Protein AF-A0A9D7U068-F1 (afdb_monomer_lite)

pLDDT: mean 74.63, std 20.58, range [26.38, 96.06]

Structure (mmCIF, N/CA/C/O backbone):
data_AF-A0A9D7U068-F1
#
_entry.id   AF-A0A9D7U068-F1
#
loop_
_atom_site.group_PDB
_atom_site.id
_atom_site.type_symbol
_atom_site.label_atom_id
_atom_site.label_alt_id
_atom_site.label_comp_id
_atom_site.label_asym_id
_atom_site.label_entity_id
_atom_site.label_seq_id
_atom_site.pdbx_PDB_ins_code
_atom_site.Cartn_x
_atom_site.Cartn_y
_atom_site.Cartn_z
_atom_site.occupancy
_atom_site.B_iso_or_equiv
_atom_site.auth_seq_id
_atom_site.auth_comp_id
_atom_site.auth_asym_id
_atom_site.auth_atom_id
_atom_site.pdbx_PDB_model_num
ATOM 1 N N . MET A 1 1 ? 16.254 -12.469 -1.174 1.00 79.75 1 MET A N 1
ATOM 2 C CA . MET A 1 1 ? 15.452 -11.335 -1.699 1.00 79.75 1 MET A CA 1
ATOM 3 C C . MET A 1 1 ? 15.086 -10.229 -0.688 1.00 79.75 1 MET A C 1
ATOM 5 O O . MET A 1 1 ? 14.850 -9.119 -1.135 1.00 79.75 1 MET A O 1
ATOM 9 N N . ALA A 1 2 ? 15.065 -10.448 0.639 1.00 75.50 2 ALA A N 1
ATOM 10 C CA . ALA A 1 2 ? 14.569 -9.455 1.622 1.00 75.50 2 ALA A CA 1
ATOM 11 C C . ALA A 1 2 ? 15.425 -8.176 1.824 1.00 75.50 2 ALA A C 1
ATOM 13 O O . ALA A 1 2 ? 14.999 -7.249 2.505 1.00 75.50 2 ALA A O 1
ATOM 14 N N . CYS A 1 3 ? 16.636 -8.114 1.261 1.00 79.69 3 CYS A N 1
ATOM 15 C CA . CYS A 1 3 ? 17.513 -6.944 1.338 1.00 79.69 3 CYS A CA 1
ATOM 16 C C . CYS A 1 3 ? 17.598 -6.283 -0.048 1.00 79.69 3 CYS A C 1
ATOM 18 O O . CYS A 1 3 ? 18.098 -6.941 -0.965 1.00 79.69 3 CYS A O 1
ATOM 20 N N . PRO A 1 4 ? 17.170 -5.016 -0.232 1.00 81.88 4 PRO A N 1
ATOM 21 C CA . PRO A 1 4 ? 17.099 -4.389 -1.554 1.00 81.88 4 PRO A CA 1
ATOM 22 C C . PRO A 1 4 ? 18.432 -4.407 -2.306 1.00 81.88 4 PRO A C 1
ATOM 24 O O . PRO A 1 4 ? 18.462 -4.756 -3.482 1.00 81.88 4 PRO A O 1
ATOM 27 N N . SER A 1 5 ? 19.541 -4.121 -1.615 1.00 85.56 5 SER A N 1
ATOM 28 C CA . SER A 1 5 ? 20.878 -4.009 -2.218 1.00 85.56 5 SER A CA 1
ATOM 29 C C . SER A 1 5 ? 21.452 -5.324 -2.747 1.00 85.56 5 SER A C 1
ATOM 31 O O . SER A 1 5 ? 22.374 -5.287 -3.553 1.00 85.56 5 SER A O 1
ATOM 33 N N . LYS A 1 6 ? 20.911 -6.468 -2.315 1.00 89.31 6 LYS A N 1
ATOM 34 C CA . LYS A 1 6 ? 21.326 -7.812 -2.756 1.00 89.31 6 LYS A CA 1
ATOM 35 C C . LYS A 1 6 ? 20.194 -8.606 -3.397 1.00 89.31 6 LYS A C 1
ATOM 37 O O . LYS A 1 6 ? 20.366 -9.764 -3.753 1.00 89.31 6 LYS A O 1
ATOM 42 N N . SER A 1 7 ? 19.006 -8.015 -3.492 1.00 90.00 7 SER A N 1
ATOM 43 C CA . SER A 1 7 ? 17.794 -8.719 -3.912 1.00 90.00 7 SER A CA 1
ATOM 44 C C . SER A 1 7 ? 17.948 -9.323 -5.308 1.00 90.00 7 SER A C 1
ATOM 46 O O . SER A 1 7 ? 17.618 -10.491 -5.482 1.00 90.00 7 SER A O 1
ATOM 48 N N . ALA A 1 8 ? 18.552 -8.575 -6.233 1.00 92.88 8 ALA A N 1
ATOM 49 C CA . ALA A 1 8 ? 18.782 -8.973 -7.619 1.00 92.88 8 ALA A CA 1
ATOM 50 C C . ALA A 1 8 ? 19.878 -10.038 -7.830 1.00 92.88 8 ALA A C 1
ATOM 52 O O . ALA A 1 8 ? 20.018 -10.529 -8.948 1.00 92.88 8 ALA A O 1
ATOM 53 N N . GLU A 1 9 ? 20.648 -10.404 -6.795 1.00 94.88 9 GLU A N 1
ATOM 54 C CA . GLU A 1 9 ? 21.618 -11.514 -6.869 1.00 94.88 9 GLU A CA 1
ATOM 55 C C . GLU A 1 9 ? 20.916 -12.885 -6.919 1.00 94.88 9 GLU A C 1
ATOM 57 O O . GLU A 1 9 ? 21.498 -13.868 -7.373 1.00 94.88 9 GLU A O 1
ATOM 62 N N . ASP A 1 10 ? 19.659 -12.953 -6.473 1.00 95.94 10 ASP A N 1
ATOM 63 C CA . ASP A 1 10 ? 18.808 -14.139 -6.551 1.00 95.94 10 ASP A CA 1
ATOM 64 C C . ASP A 1 10 ? 17.969 -14.092 -7.843 1.00 95.94 10 ASP A C 1
ATOM 66 O O . ASP A 1 10 ? 17.162 -13.172 -7.992 1.00 95.94 10 ASP A O 1
ATOM 70 N N . PRO A 1 11 ? 18.086 -15.057 -8.779 1.00 94.94 11 PRO A N 1
ATOM 71 C CA . PRO A 1 11 ? 17.315 -15.052 -10.024 1.00 94.94 11 PRO A CA 1
ATOM 72 C C . PRO A 1 11 ? 15.792 -14.988 -9.834 1.00 94.94 11 PRO A C 1
ATOM 74 O O . PRO A 1 11 ? 15.094 -14.462 -10.705 1.00 94.94 11 PRO A O 1
ATOM 77 N N . LEU A 1 12 ? 15.266 -15.467 -8.697 1.00 95.31 12 LEU A N 1
ATOM 78 C CA . LEU A 1 12 ? 13.838 -15.363 -8.377 1.00 95.31 12 LEU A CA 1
ATOM 79 C C . LEU A 1 12 ? 13.358 -13.912 -8.283 1.00 95.31 12 LEU A C 1
ATOM 81 O O . LEU A 1 12 ? 12.175 -13.658 -8.503 1.00 95.31 12 LEU A O 1
ATOM 85 N N . PHE A 1 13 ? 14.257 -12.960 -8.025 1.00 94.56 13 PHE A N 1
ATOM 86 C CA . PHE A 1 13 ? 13.958 -11.531 -8.033 1.00 94.56 13 PHE A CA 1
ATOM 87 C C . PHE A 1 13 ? 13.310 -11.091 -9.345 1.00 94.56 13 PHE A C 1
ATOM 89 O O . PHE A 1 13 ? 12.285 -10.411 -9.334 1.00 94.56 13 PHE A O 1
ATOM 96 N N . TRP A 1 14 ? 13.866 -11.514 -10.480 1.00 92.62 14 TRP A N 1
ATOM 97 C CA . TRP A 1 14 ? 13.379 -11.096 -11.793 1.00 92.62 14 TRP A CA 1
ATOM 98 C C . TRP A 1 14 ? 12.004 -11.686 -12.100 1.00 92.62 14 TRP A C 1
ATOM 100 O O . TRP A 1 14 ? 11.141 -10.986 -12.620 1.00 92.62 14 TRP A O 1
ATOM 110 N N . ILE A 1 15 ? 11.761 -12.938 -11.704 1.00 94.19 15 ILE A N 1
ATOM 111 C CA . ILE A 1 15 ? 10.454 -13.590 -11.872 1.00 94.19 15 ILE A CA 1
ATOM 112 C C . ILE A 1 15 ? 9.405 -12.979 -10.933 1.00 94.19 15 ILE A C 1
ATOM 114 O O . ILE A 1 15 ? 8.265 -12.752 -11.335 1.00 94.19 15 ILE A O 1
ATOM 118 N N . HIS A 1 16 ? 9.791 -12.643 -9.700 1.00 93.69 16 HIS A N 1
ATOM 119 C CA . HIS A 1 16 ? 8.942 -11.893 -8.779 1.00 93.69 16 HIS A CA 1
ATOM 120 C C . HIS A 1 16 ? 8.539 -10.538 -9.377 1.00 93.69 16 HIS A C 1
ATOM 122 O O . HIS A 1 16 ? 7.349 -10.230 -9.448 1.00 93.69 16 HIS A O 1
ATOM 128 N N . HIS A 1 17 ? 9.508 -9.761 -9.871 1.00 92.56 17 HIS A N 1
ATOM 129 C CA . HIS A 1 17 ? 9.253 -8.454 -10.473 1.00 92.56 17 HIS A CA 1
ATOM 130 C C . HIS A 1 17 ? 8.475 -8.530 -11.790 1.00 92.56 17 HIS A C 1
ATOM 132 O O . HIS A 1 17 ? 7.668 -7.641 -12.042 1.00 92.56 17 HIS A O 1
ATOM 138 N N . ALA A 1 18 ? 8.619 -9.601 -12.575 1.00 90.25 18 ALA A N 1
ATOM 139 C CA . ALA A 1 18 ? 7.753 -9.843 -13.726 1.00 90.25 18 ALA A CA 1
ATOM 140 C C . ALA A 1 18 ? 6.282 -9.992 -13.301 1.00 90.25 18 ALA A C 1
ATOM 142 O O . ALA A 1 18 ? 5.390 -9.456 -13.947 1.00 90.25 18 ALA A O 1
ATOM 143 N N . ASN A 1 19 ? 5.994 -10.655 -12.177 1.00 92.44 19 ASN A N 1
ATOM 144 C CA . ASN A 1 19 ? 4.617 -10.704 -11.686 1.00 92.44 19 ASN A CA 1
ATOM 145 C C . ASN A 1 19 ? 4.129 -9.342 -11.152 1.00 92.44 19 ASN A C 1
ATOM 147 O O . ASN A 1 19 ? 2.945 -9.041 -11.270 1.00 92.44 19 ASN A O 1
ATOM 151 N N . ILE A 1 20 ? 5.006 -8.503 -10.590 1.00 92.00 20 ILE A N 1
ATOM 152 C CA . ILE A 1 20 ? 4.646 -7.128 -10.194 1.00 92.00 20 ILE A CA 1
ATOM 153 C C . ILE A 1 20 ? 4.311 -6.268 -11.421 1.00 92.00 20 ILE A C 1
ATOM 155 O O . ILE A 1 20 ? 3.305 -5.561 -11.404 1.00 92.00 20 ILE A O 1
ATOM 159 N N . ASP A 1 21 ? 5.096 -6.374 -12.492 1.00 88.44 21 ASP A N 1
ATOM 160 C CA . ASP A 1 21 ? 4.823 -5.712 -13.773 1.00 88.44 21 ASP A CA 1
ATOM 161 C C . ASP A 1 21 ? 3.468 -6.157 -14.356 1.00 88.44 21 ASP A C 1
ATOM 163 O O . ASP A 1 21 ? 2.591 -5.339 -14.633 1.00 88.44 21 ASP A O 1
ATOM 167 N N . ARG A 1 22 ? 3.205 -7.469 -14.358 1.00 88.25 22 ARG A N 1
ATOM 168 C CA . ARG A 1 22 ? 1.901 -8.041 -14.724 1.00 88.25 22 ARG A CA 1
ATOM 169 C C . ARG A 1 22 ? 0.730 -7.471 -13.912 1.00 88.25 22 ARG A C 1
ATOM 171 O O . ARG A 1 22 ? -0.363 -7.271 -14.452 1.00 88.25 22 ARG A O 1
ATOM 178 N N . LEU A 1 23 ? 0.916 -7.233 -12.610 1.00 91.00 23 LEU A N 1
ATOM 179 C CA . LEU A 1 23 ? -0.127 -6.664 -11.750 1.00 91.00 23 LEU A CA 1
ATOM 180 C C . LEU A 1 23 ? -0.459 -5.209 -12.111 1.00 91.00 23 LEU A C 1
ATOM 182 O O . LEU A 1 23 ? -1.619 -4.826 -11.960 1.00 91.00 23 LEU A O 1
ATOM 186 N N . TRP A 1 24 ? 0.493 -4.426 -12.635 1.00 88.12 24 TRP A N 1
ATOM 187 C CA . TRP A 1 24 ? 0.204 -3.091 -13.177 1.00 88.12 24 TRP A CA 1
ATOM 188 C C . TRP A 1 24 ? -0.789 -3.201 -14.339 1.00 88.12 24 TRP A C 1
ATOM 190 O O . TRP A 1 24 ? -1.852 -2.577 -14.293 1.00 88.12 24 TRP A O 1
ATOM 200 N N . GLN A 1 25 ? -0.529 -4.068 -15.322 1.00 85.06 25 GLN A N 1
ATOM 201 C CA . GLN A 1 25 ? -1.449 -4.231 -16.451 1.00 85.06 25 GLN A CA 1
ATOM 202 C C . GLN A 1 25 ? -2.830 -4.741 -16.008 1.00 85.06 25 GLN A C 1
ATOM 204 O O . GLN A 1 25 ? -3.856 -4.232 -16.464 1.00 85.06 25 GLN A O 1
ATOM 209 N N . LYS A 1 26 ? -2.893 -5.694 -15.066 1.00 87.88 26 LYS A N 1
ATOM 210 C CA . LYS A 1 26 ? -4.180 -6.127 -14.493 1.00 87.88 26 LYS A CA 1
ATOM 211 C C . LYS A 1 26 ? -4.924 -4.979 -13.813 1.00 87.88 26 LYS A C 1
ATOM 213 O O . LYS A 1 26 ? -6.129 -4.850 -14.009 1.00 87.88 26 LYS A O 1
ATOM 218 N N . TRP A 1 27 ? -4.221 -4.143 -13.051 1.00 88.06 27 TRP A N 1
ATOM 219 C CA . TRP A 1 27 ? -4.803 -2.973 -12.397 1.00 88.06 27 TRP A CA 1
ATOM 220 C C . TRP A 1 27 ? -5.377 -1.977 -13.415 1.00 88.06 27 TRP A C 1
ATOM 222 O O . TRP A 1 27 ? -6.495 -1.505 -13.221 1.00 88.06 27 TRP A O 1
ATOM 232 N N . LEU A 1 28 ? -4.690 -1.720 -14.534 1.00 85.25 28 LEU A N 1
ATOM 233 C CA . LEU A 1 28 ? -5.220 -0.886 -15.622 1.00 85.25 28 LEU A CA 1
ATOM 234 C C . LEU A 1 28 ? -6.493 -1.485 -16.235 1.00 85.25 28 LEU A C 1
ATOM 236 O O . LEU A 1 28 ? -7.492 -0.784 -16.410 1.00 85.25 28 LEU A O 1
ATOM 240 N N . ASN A 1 29 ? -6.489 -2.793 -16.502 1.00 84.88 29 ASN A N 1
ATOM 241 C CA . ASN A 1 29 ? -7.614 -3.498 -17.120 1.00 84.88 29 ASN A CA 1
ATOM 242 C C . ASN A 1 29 ? -8.894 -3.488 -16.263 1.00 84.88 29 ASN A C 1
ATOM 244 O O . ASN A 1 29 ? -9.986 -3.665 -16.798 1.00 84.88 29 ASN A O 1
ATOM 248 N N . MET A 1 30 ? -8.789 -3.254 -14.949 1.00 84.19 30 MET A N 1
ATOM 249 C CA . MET A 1 30 ? -9.955 -3.104 -14.070 1.00 84.19 30 MET A CA 1
ATOM 250 C C . MET A 1 30 ? -10.725 -1.791 -14.298 1.00 84.19 30 MET A C 1
ATOM 252 O O . MET A 1 30 ? -11.852 -1.663 -13.826 1.00 84.19 30 MET A O 1
ATOM 256 N N . GLY A 1 31 ? -10.151 -0.801 -14.992 1.00 81.88 31 GLY A N 1
ATOM 257 C CA . GLY A 1 31 ? -10.825 0.464 -15.289 1.00 81.88 31 GLY A CA 1
ATOM 258 C C . GLY A 1 31 ? -11.150 1.294 -14.039 1.00 81.88 31 GLY A C 1
ATOM 259 O O . GLY A 1 31 ? -10.340 1.399 -13.122 1.00 81.88 31 GLY A O 1
ATOM 260 N N . GLU A 1 32 ? -12.330 1.923 -14.003 1.00 78.12 32 GLU A N 1
ATOM 261 C CA . GLU A 1 32 ? -12.829 2.748 -12.876 1.00 78.12 32 GLU A CA 1
ATOM 262 C C . GLU A 1 32 ? -11.919 3.932 -12.490 1.00 78.12 32 GLU A C 1
ATOM 264 O O . GLU A 1 32 ? -11.815 4.320 -11.328 1.00 78.12 32 GLU A O 1
ATOM 269 N N . GLY A 1 33 ? -11.254 4.531 -13.480 1.00 76.75 33 GLY A N 1
ATOM 270 C CA . GLY A 1 33 ? -10.345 5.660 -13.266 1.00 76.75 33 GLY A CA 1
ATOM 271 C C . GLY A 1 33 ? -8.901 5.264 -12.950 1.00 76.75 33 GLY A C 1
ATOM 272 O O . GLY A 1 33 ? -8.076 6.153 -12.760 1.00 76.75 33 GLY A O 1
ATOM 273 N N . ARG A 1 34 ? -8.578 3.964 -12.941 1.00 81.12 34 ARG A N 1
ATOM 274 C CA . ARG A 1 34 ? -7.195 3.467 -12.956 1.00 81.12 34 ARG A CA 1
ATOM 275 C C . ARG A 1 34 ? -6.581 3.759 -14.322 1.00 81.12 34 ARG A C 1
ATOM 277 O O . ARG A 1 34 ? -7.137 3.370 -15.347 1.00 81.12 34 ARG A O 1
ATOM 284 N N . ALA A 1 35 ? -5.480 4.496 -14.331 1.00 85.44 35 ALA A N 1
ATOM 285 C CA . ALA A 1 35 ? -4.816 4.951 -15.542 1.00 85.44 35 ALA A CA 1
ATOM 286 C C . ALA A 1 35 ? -3.327 5.167 -15.277 1.00 85.44 35 ALA A C 1
ATOM 288 O O . ALA A 1 35 ? -2.918 5.391 -14.134 1.00 85.44 35 ALA A O 1
ATOM 289 N N . ASP A 1 36 ? -2.536 5.138 -16.345 1.00 86.06 36 ASP A N 1
ATOM 290 C CA . ASP A 1 36 ? -1.126 5.493 -16.266 1.00 86.06 36 ASP A CA 1
ATOM 291 C C . ASP A 1 36 ? -0.927 6.948 -15.819 1.00 86.06 36 ASP A C 1
ATOM 293 O O . ASP A 1 36 ? -1.784 7.802 -16.084 1.00 86.06 36 ASP A O 1
ATOM 297 N N . PRO A 1 37 ? 0.221 7.261 -15.190 1.00 85.50 37 PRO A N 1
ATOM 298 C CA . PRO A 1 37 ? 0.567 8.630 -14.834 1.00 85.50 37 PRO A CA 1
ATOM 299 C C . PRO A 1 37 ? 0.530 9.546 -16.058 1.00 85.50 37 PRO A C 1
ATOM 301 O 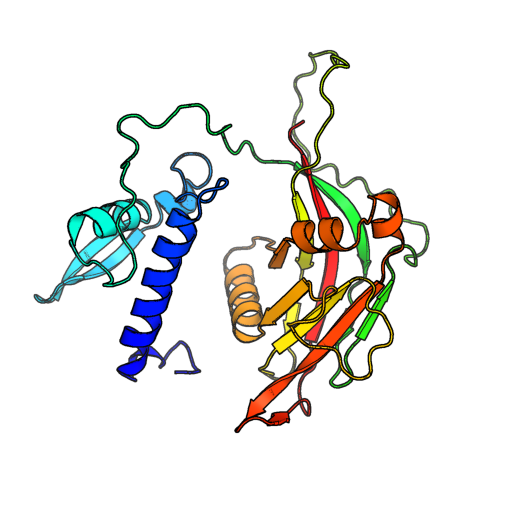O . PRO A 1 37 ? 1.078 9.206 -17.107 1.00 85.50 37 PRO A O 1
ATOM 304 N N . ASP A 1 38 ? -0.062 10.733 -15.931 1.00 83.31 38 ASP A N 1
ATOM 305 C CA . ASP A 1 38 ? -0.179 11.666 -17.050 1.00 83.31 38 ASP A CA 1
ATOM 306 C C . ASP A 1 38 ? 0.908 12.752 -17.035 1.00 83.31 38 ASP A C 1
ATOM 308 O O . ASP A 1 38 ? 1.501 13.096 -16.009 1.00 83.31 38 ASP A O 1
ATOM 312 N N . SER A 1 39 ? 1.186 13.320 -18.209 1.00 81.00 39 SER A N 1
ATOM 313 C CA . SER A 1 39 ? 2.272 14.289 -18.381 1.00 81.00 39 SER A CA 1
ATOM 314 C C . SER A 1 39 ? 2.073 15.610 -17.632 1.00 81.00 39 SER A C 1
ATOM 316 O O . SER A 1 39 ? 3.042 16.349 -17.467 1.00 81.00 39 SER A O 1
ATOM 318 N N . ILE A 1 40 ? 0.836 15.946 -17.256 1.00 78.50 40 ILE A N 1
ATOM 319 C CA . ILE A 1 40 ? 0.473 17.210 -16.610 1.00 78.50 40 ILE A CA 1
ATOM 320 C C . ILE A 1 40 ? 0.481 17.021 -15.093 1.00 78.50 40 ILE A C 1
ATOM 322 O O . ILE A 1 40 ? 1.246 17.696 -14.407 1.00 78.50 40 ILE A O 1
ATOM 326 N N . ALA A 1 41 ? -0.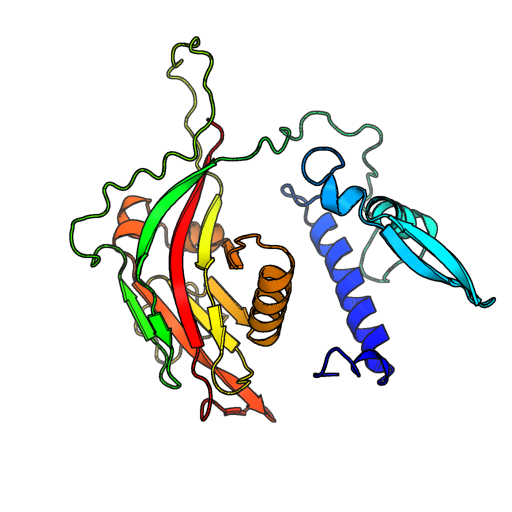321 16.094 -14.568 1.00 74.56 41 ALA A N 1
ATOM 327 C CA . ALA A 1 41 ? -0.430 15.873 -13.128 1.00 74.56 41 ALA A CA 1
ATOM 328 C C . ALA A 1 41 ? 0.820 15.195 -12.546 1.00 74.56 41 ALA A C 1
ATOM 330 O O . ALA A 1 41 ? 1.172 15.435 -11.392 1.00 74.56 41 ALA A O 1
ATOM 331 N N . ASN A 1 42 ? 1.534 14.388 -13.341 1.00 81.38 42 ASN A N 1
ATOM 332 C CA . ASN A 1 42 ? 2.700 13.622 -12.896 1.00 81.38 42 ASN A CA 1
ATOM 333 C C . ASN A 1 42 ? 3.978 14.011 -13.653 1.00 81.38 42 ASN A C 1
ATOM 335 O O . ASN A 1 42 ? 4.819 13.164 -13.958 1.00 81.38 42 ASN A O 1
ATOM 339 N N . ALA A 1 43 ? 4.162 15.307 -13.928 1.00 83.38 43 ALA A N 1
ATOM 340 C CA . ALA A 1 43 ? 5.287 15.822 -14.711 1.00 83.38 43 ALA A CA 1
ATOM 341 C C . ALA A 1 43 ? 6.671 15.388 -14.185 1.00 83.38 43 ALA A C 1
ATOM 343 O O . ALA A 1 43 ? 7.569 15.120 -14.987 1.00 83.38 43 ALA A O 1
ATOM 344 N N . PHE A 1 44 ? 6.853 15.289 -12.861 1.00 84.69 44 PHE A N 1
ATOM 345 C CA . PHE A 1 44 ? 8.101 14.795 -12.268 1.00 84.69 44 PHE A CA 1
ATOM 346 C C . PHE A 1 44 ? 8.366 13.334 -12.646 1.00 84.69 44 PHE A C 1
ATOM 348 O O . PHE A 1 44 ? 9.415 13.029 -13.211 1.00 84.69 44 PHE A O 1
ATOM 355 N N . TRP A 1 45 ? 7.395 12.448 -12.40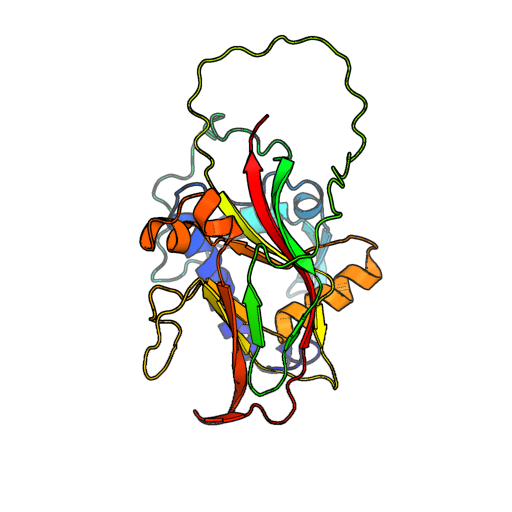4 1.00 86.94 45 TRP A N 1
ATOM 356 C CA . TRP A 1 45 ? 7.482 11.031 -12.766 1.00 86.94 45 TRP A CA 1
ATOM 357 C C . TRP A 1 45 ? 7.708 10.860 -14.275 1.00 86.94 45 TRP A C 1
ATOM 359 O O . TRP A 1 45 ? 8.621 10.157 -14.702 1.00 86.94 45 TRP A O 1
ATOM 369 N N . TRP A 1 46 ? 6.947 11.601 -15.084 1.00 89.50 46 TRP A N 1
ATOM 370 C CA . TRP A 1 46 ? 6.975 11.534 -16.546 1.00 89.50 46 TRP A CA 1
ATOM 371 C C . TRP A 1 46 ? 8.351 11.862 -17.135 1.00 89.50 46 TRP A C 1
ATOM 373 O O . TRP A 1 46 ? 8.776 11.261 -18.126 1.00 89.50 46 TRP A O 1
ATOM 383 N N . ASN A 1 47 ? 9.049 12.827 -16.530 1.00 88.75 47 ASN A N 1
ATOM 384 C CA . ASN A 1 47 ? 10.327 13.337 -17.020 1.00 88.75 47 ASN A CA 1
ATOM 385 C C . ASN A 1 47 ? 11.547 12.785 -16.277 1.00 88.75 47 ASN A C 1
ATOM 387 O O . ASN A 1 47 ? 12.669 13.045 -16.722 1.00 88.75 47 ASN A O 1
ATOM 391 N N . LYS A 1 48 ? 11.352 12.025 -15.192 1.00 90.94 48 LYS A N 1
ATOM 392 C CA . LYS A 1 48 ? 12.438 11.380 -14.452 1.00 90.94 48 LYS A CA 1
ATOM 393 C C . LYS A 1 48 ? 13.227 10.473 -15.387 1.00 90.94 48 LYS A C 1
ATOM 395 O O . LYS A 1 48 ? 12.636 9.669 -16.100 1.00 90.94 48 LYS A O 1
ATOM 400 N N . THR A 1 49 ? 14.548 10.625 -15.387 1.00 92.81 49 THR A N 1
ATOM 401 C CA . THR A 1 49 ? 15.464 9.850 -16.226 1.00 92.81 49 THR A CA 1
ATOM 402 C C . THR A 1 49 ? 16.068 8.675 -15.465 1.00 92.81 49 THR A C 1
ATOM 404 O O . THR A 1 49 ? 16.432 8.789 -14.294 1.00 92.81 49 THR A O 1
ATOM 407 N N . PHE A 1 50 ? 16.228 7.563 -16.175 1.00 91.94 50 PHE A N 1
ATOM 408 C CA . PHE A 1 50 ? 16.832 6.321 -15.715 1.00 91.94 50 PHE A CA 1
ATOM 409 C C . PHE A 1 50 ? 17.897 5.885 -16.723 1.00 91.94 50 PHE A C 1
ATOM 411 O O . PHE A 1 50 ? 17.723 6.057 -17.931 1.00 91.94 50 PHE A O 1
ATOM 418 N N . LYS A 1 51 ? 19.014 5.349 -16.230 1.00 94.56 51 LYS A N 1
ATOM 419 C CA . LYS A 1 51 ? 20.113 4.839 -17.057 1.00 94.56 51 LYS A CA 1
ATOM 420 C C . LYS A 1 51 ? 20.118 3.319 -16.983 1.00 94.56 51 LYS A C 1
ATOM 422 O O . LYS A 1 51 ? 20.143 2.773 -15.886 1.00 94.56 51 LYS A O 1
ATOM 427 N N . PHE A 1 52 ? 20.139 2.672 -18.137 1.00 91.62 52 PHE A N 1
ATOM 428 C CA . PHE A 1 52 ? 20.239 1.225 -18.283 1.00 91.62 52 PHE A CA 1
ATOM 429 C C . PHE A 1 52 ? 21.381 0.882 -19.231 1.00 91.62 52 PHE A C 1
ATOM 431 O O . PHE A 1 52 ? 21.807 1.726 -20.015 1.00 91.62 52 PHE A O 1
ATOM 438 N N . TYR A 1 53 ? 21.859 -0.353 -19.166 1.00 93.56 53 TYR A N 1
ATOM 439 C CA . TYR A 1 53 ? 22.807 -0.902 -20.127 1.00 93.56 53 TYR A CA 1
ATOM 440 C C . TYR A 1 53 ? 22.064 -1.912 -20.996 1.00 93.56 53 TYR A C 1
ATOM 442 O O . TYR A 1 53 ? 21.320 -2.737 -20.467 1.00 93.56 53 TYR A O 1
ATOM 450 N N . ASP A 1 54 ? 22.223 -1.825 -22.315 1.00 88.50 54 ASP A N 1
ATOM 451 C CA . ASP A 1 54 ? 21.738 -2.876 -23.212 1.00 88.50 54 ASP A CA 1
ATOM 452 C C . ASP A 1 54 ? 22.668 -4.104 -23.195 1.00 88.50 54 ASP A C 1
ATOM 454 O O . ASP A 1 54 ? 23.705 -4.115 -22.526 1.00 88.50 54 ASP A O 1
ATOM 458 N N . SER A 1 55 ? 22.309 -5.154 -23.941 1.00 90.19 55 SER A N 1
ATOM 459 C CA . SER A 1 55 ? 23.094 -6.395 -24.030 1.00 90.19 55 SER A CA 1
ATOM 460 C C . SER A 1 55 ? 24.511 -6.198 -24.583 1.00 90.19 55 SER A C 1
ATOM 462 O O . SER A 1 55 ? 25.358 -7.067 -24.402 1.00 90.19 55 SER A O 1
ATOM 464 N N . SER A 1 56 ? 24.773 -5.072 -25.252 1.00 95.19 56 SER A N 1
ATOM 465 C CA . SER A 1 56 ? 26.086 -4.701 -25.785 1.00 95.19 56 SER A CA 1
ATOM 466 C C . SER A 1 56 ? 26.886 -3.824 -24.813 1.00 95.19 56 SER A C 1
ATOM 468 O O . SER A 1 56 ? 27.987 -3.389 -25.146 1.00 95.19 56 SER A O 1
ATOM 470 N N . GLY A 1 57 ? 26.346 -3.532 -23.625 1.00 94.06 57 GLY A N 1
ATOM 471 C CA . GLY A 1 57 ? 26.972 -2.665 -22.628 1.00 94.06 57 GLY A CA 1
ATOM 472 C C . GLY A 1 57 ? 26.867 -1.171 -22.950 1.00 94.06 57 GLY A C 1
ATOM 473 O O . GLY A 1 57 ? 27.563 -0.363 -22.333 1.00 94.06 57 GLY A O 1
ATOM 474 N N . ILE A 1 58 ? 26.010 -0.772 -23.895 1.00 95.75 58 ILE A N 1
ATOM 475 C CA . ILE A 1 58 ? 25.807 0.638 -24.239 1.00 95.75 58 ILE A CA 1
ATOM 476 C C . ILE A 1 58 ? 24.756 1.237 -23.307 1.00 95.75 58 ILE A C 1
ATOM 478 O O . ILE A 1 58 ? 23.679 0.676 -23.098 1.00 95.75 58 ILE A O 1
ATOM 482 N N . VAL A 1 59 ? 25.051 2.425 -22.774 1.00 96.06 59 VAL A N 1
ATOM 483 C CA . VAL A 1 59 ? 24.111 3.155 -21.921 1.00 96.06 59 VAL A CA 1
ATOM 484 C C . VAL A 1 59 ? 22.917 3.643 -22.742 1.00 96.06 59 VAL A C 1
ATOM 486 O O . VAL A 1 59 ? 23.065 4.392 -23.711 1.00 96.06 59 VAL A O 1
ATOM 489 N N . LYS A 1 60 ? 21.717 3.280 -22.300 1.00 92.25 60 LYS A N 1
ATOM 490 C CA . LYS A 1 60 ? 20.434 3.808 -22.761 1.00 92.25 60 LYS A CA 1
ATOM 491 C C . LYS A 1 60 ? 19.808 4.652 -21.660 1.00 92.25 60 LYS A C 1
ATOM 493 O O . LYS A 1 60 ? 19.815 4.278 -20.488 1.00 92.25 60 LYS A O 1
ATOM 498 N N . ILE A 1 61 ? 19.276 5.808 -22.041 1.00 92.94 61 ILE A N 1
ATOM 499 C CA . ILE A 1 61 ? 18.561 6.700 -21.129 1.00 92.94 61 ILE A CA 1
ATOM 500 C C . ILE A 1 61 ? 17.078 6.598 -21.449 1.00 92.94 61 ILE A C 1
ATOM 502 O O . ILE A 1 61 ? 16.671 6.893 -22.569 1.00 92.94 61 ILE A O 1
ATOM 506 N N . PHE A 1 62 ? 16.292 6.235 -20.445 1.00 90.38 62 PHE A N 1
ATOM 507 C CA . PHE A 1 62 ? 14.838 6.174 -20.517 1.00 90.38 62 PHE A CA 1
ATOM 508 C C . PHE A 1 62 ? 14.222 7.199 -19.575 1.00 90.38 62 PHE A C 1
ATOM 510 O O . PHE A 1 62 ? 14.829 7.591 -18.577 1.00 90.38 62 PHE A O 1
ATOM 517 N N . LYS A 1 63 ? 13.011 7.645 -19.887 1.00 91.12 63 LYS A N 1
ATOM 518 C CA . LYS A 1 63 ? 12.167 8.450 -19.003 1.00 91.12 63 LYS A CA 1
ATOM 519 C C . LYS A 1 63 ? 10.968 7.639 -18.524 1.00 91.12 63 LYS A C 1
ATOM 521 O O . LYS A 1 63 ? 10.600 6.665 -19.173 1.00 91.12 63 LYS A O 1
ATOM 526 N N . GLY A 1 64 ? 10.306 8.071 -17.447 1.00 88.38 64 GLY A N 1
ATOM 527 C CA . GLY A 1 64 ? 9.076 7.419 -16.965 1.00 88.38 64 GLY A CA 1
ATOM 528 C C . GLY A 1 64 ? 8.032 7.228 -18.074 1.00 88.38 64 GLY A C 1
ATOM 529 O O . GLY A 1 64 ? 7.502 6.138 -18.259 1.00 88.38 64 GLY A O 1
ATOM 530 N N . LYS A 1 65 ? 7.845 8.243 -18.927 1.00 87.75 65 LYS A N 1
ATOM 531 C CA . LYS A 1 65 ? 6.955 8.162 -20.099 1.00 87.75 65 LYS A CA 1
ATOM 532 C C . LYS A 1 65 ? 7.317 7.082 -21.122 1.00 87.75 65 LYS A C 1
ATOM 534 O O . LYS A 1 65 ? 6.463 6.686 -21.911 1.00 87.75 65 LYS A O 1
ATOM 539 N N . ASP A 1 66 ? 8.591 6.704 -21.189 1.00 86.75 66 ASP A N 1
ATOM 540 C CA . ASP A 1 66 ? 9.055 5.715 -22.151 1.00 86.75 66 ASP A CA 1
ATOM 541 C C . ASP A 1 66 ? 8.647 4.319 -21.671 1.00 86.75 66 ASP A C 1
ATOM 543 O O . ASP A 1 66 ? 8.321 3.500 -22.511 1.00 86.75 66 ASP A O 1
ATOM 547 N N . VAL A 1 67 ? 8.525 4.079 -20.356 1.00 81.50 67 VAL A N 1
ATOM 548 C CA . VAL A 1 67 ? 8.036 2.807 -19.781 1.00 81.50 67 VAL A CA 1
ATOM 549 C C . VAL A 1 67 ? 6.606 2.496 -20.226 1.00 81.50 67 VAL A C 1
ATOM 551 O O . VAL A 1 67 ? 6.341 1.383 -20.665 1.00 81.50 67 VAL A O 1
ATOM 554 N N . ILE A 1 68 ? 5.723 3.503 -20.226 1.00 79.38 68 ILE A N 1
ATOM 555 C CA . ILE A 1 68 ? 4.337 3.365 -20.716 1.00 79.38 68 ILE A CA 1
ATOM 556 C C . ILE A 1 68 ? 4.327 2.887 -22.175 1.00 79.38 68 ILE A C 1
ATOM 558 O O . ILE A 1 68 ? 3.526 2.050 -22.560 1.00 79.38 68 ILE A O 1
ATOM 562 N N . LYS A 1 69 ? 5.256 3.396 -22.993 1.00 69.44 69 LYS A N 1
ATOM 563 C CA . LYS A 1 69 ? 5.378 3.018 -24.409 1.00 69.44 69 LYS A CA 1
ATOM 564 C C . LYS A 1 69 ? 6.147 1.718 -24.627 1.00 69.44 69 LYS A C 1
ATOM 566 O O . LYS A 1 69 ? 5.993 1.096 -25.667 1.00 69.44 69 LYS A O 1
ATOM 571 N N . ILE A 1 70 ? 7.038 1.359 -23.708 1.00 62.75 70 ILE A N 1
ATOM 572 C CA . ILE A 1 70 ? 7.862 0.151 -23.773 1.00 62.75 70 ILE A CA 1
ATOM 573 C C . ILE A 1 70 ? 6.998 -1.085 -23.540 1.00 62.75 70 ILE A C 1
ATOM 575 O O . ILE A 1 70 ? 7.231 -2.079 -24.219 1.00 62.75 70 ILE A O 1
ATOM 579 N N . ALA A 1 71 ? 5.976 -1.003 -22.681 1.00 58.78 71 ALA A N 1
ATOM 580 C CA . ALA A 1 71 ? 4.949 -2.041 -22.569 1.00 58.78 71 ALA A CA 1
ATOM 581 C C . ALA A 1 71 ? 4.286 -2.323 -23.934 1.00 58.78 71 ALA A C 1
ATOM 583 O O . ALA A 1 71 ? 4.177 -3.476 -24.341 1.00 58.78 71 ALA A O 1
ATOM 584 N N . ASP A 1 72 ? 3.977 -1.271 -24.700 1.00 56.75 72 ASP A N 1
ATOM 585 C CA . ASP A 1 72 ? 3.438 -1.399 -26.062 1.00 56.75 72 ASP A CA 1
ATOM 586 C C . ASP A 1 72 ? 4.480 -1.872 -27.103 1.00 56.75 72 ASP A C 1
ATOM 588 O O . ASP A 1 72 ? 4.112 -2.424 -28.140 1.00 56.75 72 ASP A O 1
ATOM 592 N N . LEU A 1 73 ? 5.779 -1.632 -26.870 1.00 52.78 73 LEU A N 1
ATOM 593 C CA . LEU A 1 73 ? 6.857 -1.840 -27.852 1.00 52.78 73 LEU A CA 1
ATOM 594 C C . LEU A 1 73 ? 7.573 -3.189 -27.713 1.00 52.78 73 LEU A C 1
ATOM 596 O O . LEU A 1 73 ? 8.076 -3.717 -28.702 1.00 52.78 73 LEU A O 1
ATOM 600 N N . LEU A 1 74 ? 7.681 -3.731 -26.498 1.00 63.00 74 LEU A N 1
ATOM 601 C CA . LEU A 1 74 ? 8.395 -4.988 -26.261 1.00 63.00 74 LEU A CA 1
ATOM 602 C C . LEU A 1 74 ? 7.592 -6.214 -26.702 1.00 63.00 74 LEU A C 1
ATOM 604 O O . LEU A 1 74 ? 8.177 -7.290 -26.789 1.00 63.00 74 LEU A O 1
ATOM 608 N N . HIS A 1 75 ? 6.291 -6.060 -26.990 1.00 60.19 75 HIS A N 1
ATOM 609 C CA . HIS A 1 75 ? 5.379 -7.160 -27.334 1.00 60.19 75 HIS A CA 1
ATOM 610 C C . HIS A 1 75 ? 5.469 -8.337 -26.348 1.00 60.19 75 HIS A C 1
ATOM 612 O O . HIS A 1 75 ? 5.250 -9.491 -26.710 1.00 60.19 75 HIS A O 1
ATOM 618 N N . VAL A 1 76 ? 5.849 -8.046 -25.101 1.00 65.31 76 VAL A N 1
ATOM 619 C CA . VAL A 1 76 ? 5.865 -9.023 -24.022 1.00 65.31 76 VAL A CA 1
ATOM 620 C C . VAL A 1 76 ? 4.475 -8.997 -23.424 1.00 65.31 76 VAL A C 1
ATOM 622 O O . VAL A 1 76 ? 4.066 -8.012 -22.813 1.00 65.31 76 VAL A O 1
ATOM 625 N N . GLU A 1 77 ? 3.747 -10.080 -23.645 1.00 73.06 77 GLU A N 1
ATOM 626 C CA . GLU A 1 77 ? 2.419 -10.289 -23.094 1.00 73.06 77 GLU A CA 1
ATOM 627 C C . GLU A 1 77 ? 2.503 -11.308 -21.959 1.00 73.06 77 GLU A C 1
ATOM 629 O O . GLU A 1 77 ? 3.334 -12.219 -21.967 1.00 73.06 77 GLU A O 1
ATOM 634 N N . TYR A 1 78 ? 1.632 -11.145 -20.970 1.00 84.69 78 TYR A N 1
ATOM 635 C CA . TYR A 1 78 ? 1.417 -12.163 -19.955 1.00 84.69 78 TYR A CA 1
ATOM 636 C C . TYR A 1 78 ? 0.221 -13.015 -20.370 1.00 84.69 78 TYR A C 1
ATOM 638 O O . TYR A 1 78 ? -0.844 -12.465 -20.639 1.00 84.69 78 TYR A O 1
ATOM 646 N N . ASP A 1 79 ? 0.379 -14.341 -20.354 1.00 84.75 79 ASP A N 1
ATOM 647 C CA . ASP A 1 79 ? -0.598 -15.314 -20.874 1.00 84.75 79 ASP A CA 1
ATOM 648 C C . ASP A 1 79 ? -2.054 -15.084 -20.423 1.00 84.75 79 ASP A C 1
ATOM 650 O O . ASP A 1 79 ? -2.992 -15.374 -21.162 1.00 84.75 79 ASP A O 1
ATOM 654 N N . ASP A 1 80 ? -2.266 -14.573 -19.206 1.00 84.19 80 ASP A N 1
ATOM 655 C CA . ASP A 1 80 ? -3.592 -14.372 -18.612 1.00 84.19 80 ASP A CA 1
ATOM 656 C C . ASP A 1 80 ? -4.000 -12.894 -18.458 1.00 84.19 80 ASP A C 1
ATOM 658 O O . ASP A 1 80 ? -4.933 -12.570 -17.712 1.00 84.19 80 ASP A O 1
ATOM 662 N N . VAL A 1 81 ? -3.295 -11.984 -19.133 1.00 79.81 81 VAL A N 1
ATOM 663 C CA . VAL A 1 81 ? -3.605 -10.553 -19.149 1.00 79.81 81 VAL A CA 1
ATOM 664 C C . VAL A 1 81 ? -3.851 -10.112 -20.587 1.00 79.81 81 VAL A C 1
ATOM 666 O O . VAL A 1 81 ? -2.917 -9.682 -21.260 1.00 79.81 81 VAL A O 1
ATOM 669 N N . PRO A 1 82 ? -5.101 -10.192 -21.079 1.00 69.38 82 PRO A N 1
ATOM 670 C CA . PRO A 1 82 ? -5.409 -9.694 -22.409 1.00 69.38 82 PRO A CA 1
ATOM 671 C C . PRO A 1 82 ? -5.135 -8.189 -22.468 1.00 69.38 82 PRO A C 1
ATOM 673 O O . PRO A 1 82 ? -5.481 -7.447 -21.538 1.00 69.38 82 PRO A O 1
ATOM 676 N N . LEU A 1 83 ? -4.540 -7.730 -23.568 1.00 61.84 83 LEU A N 1
ATOM 677 C CA . LEU A 1 83 ? -4.453 -6.303 -23.851 1.00 61.84 83 LEU A CA 1
ATOM 678 C C . LEU A 1 83 ? -5.878 -5.728 -23.921 1.00 61.84 83 LEU A C 1
ATOM 680 O O . LEU A 1 83 ? -6.789 -6.396 -24.425 1.00 61.84 83 LEU A O 1
ATOM 684 N N . PRO A 1 84 ? -6.123 -4.515 -23.404 1.00 55.91 84 PRO A N 1
ATOM 685 C CA . PRO A 1 84 ? -7.443 -3.917 -23.503 1.00 55.91 84 PRO A CA 1
ATOM 686 C C . PRO A 1 84 ? -7.861 -3.827 -24.981 1.00 55.91 84 PRO A C 1
ATOM 688 O O . PRO A 1 84 ? -7.153 -3.244 -25.796 1.00 55.91 84 PRO A O 1
ATOM 691 N N . ASN A 1 85 ? -9.049 -4.353 -25.320 1.00 43.53 85 ASN A N 1
ATOM 692 C CA . ASN A 1 85 ? -9.642 -4.343 -26.677 1.00 43.53 85 ASN A CA 1
ATOM 693 C C . ASN A 1 85 ? -9.808 -2.938 -27.290 1.00 43.53 85 ASN A C 1
ATOM 695 O O . ASN A 1 85 ? -10.227 -2.786 -28.436 1.00 43.53 85 ASN A O 1
ATOM 699 N N . VAL A 1 86 ? -9.512 -1.898 -26.518 1.00 40.88 86 VAL A N 1
ATOM 700 C CA . VAL A 1 86 ? -9.536 -0.508 -26.927 1.00 40.88 86 VAL A CA 1
ATOM 701 C C . VAL A 1 86 ? -8.270 0.127 -26.368 1.00 40.88 86 VAL A C 1
ATOM 703 O O . VAL A 1 86 ? -8.270 0.658 -25.260 1.00 40.88 86 VAL A O 1
ATOM 706 N N . TYR A 1 87 ? -7.191 0.143 -27.151 1.00 39.84 87 TYR A N 1
ATOM 707 C CA . TYR A 1 87 ? -6.306 1.303 -27.079 1.00 39.84 87 TYR A CA 1
ATOM 708 C C . TYR A 1 87 ? -7.216 2.508 -27.316 1.00 39.84 87 TYR A C 1
ATOM 710 O O . TYR A 1 87 ? -7.888 2.513 -28.352 1.00 39.84 87 TYR A O 1
ATOM 718 N N . PRO A 1 88 ? -7.338 3.488 -26.402 1.00 38.59 88 PRO A N 1
ATOM 719 C CA . PRO A 1 88 ? -8.186 4.646 -26.637 1.00 38.59 88 PRO A CA 1
ATOM 720 C C . PRO A 1 88 ? -7.626 5.424 -27.831 1.00 38.59 88 PRO A C 1
ATOM 722 O O . PRO A 1 88 ? -6.811 6.342 -27.704 1.00 38.59 88 PRO A O 1
ATOM 725 N N . SER A 1 89 ? -8.061 5.042 -29.031 1.00 36.75 89 SER A N 1
ATOM 726 C CA . SER A 1 89 ? -7.869 5.786 -30.255 1.00 36.75 89 SER A CA 1
ATOM 727 C C . SER A 1 89 ? -8.686 7.056 -30.069 1.00 36.75 89 SER A C 1
ATOM 729 O O . SER A 1 89 ? -9.902 7.055 -30.243 1.00 36.75 89 SER A O 1
ATOM 731 N N . LYS A 1 90 ? -7.981 8.117 -29.665 1.00 36.56 90 LYS A N 1
ATOM 732 C CA . LYS A 1 90 ? -8.486 9.366 -29.073 1.00 36.56 90 LYS A CA 1
ATOM 733 C C . LYS A 1 90 ? -8.753 9.214 -27.574 1.00 36.56 90 LYS A C 1
ATOM 735 O O . LYS A 1 90 ? -9.824 8.803 -27.151 1.00 36.56 90 LYS A O 1
ATOM 740 N N . ARG A 1 91 ? -7.762 9.647 -26.784 1.00 43.28 91 ARG A N 1
ATOM 741 C CA . ARG A 1 91 ? -7.928 10.072 -25.388 1.00 43.28 91 ARG A CA 1
ATOM 742 C C . ARG A 1 91 ? -9.220 10.874 -25.279 1.00 43.28 91 ARG A C 1
ATOM 744 O O . ARG A 1 91 ? -9.278 12.002 -25.782 1.00 43.28 91 ARG A O 1
ATOM 751 N N . ASP A 1 92 ? -10.234 10.313 -24.635 1.00 34.88 92 ASP A N 1
ATOM 752 C CA . ASP A 1 92 ? -11.373 11.101 -24.208 1.00 34.88 92 ASP A CA 1
ATOM 753 C C . ASP A 1 92 ? -10.822 12.204 -23.304 1.00 34.88 92 ASP A C 1
ATOM 755 O O . ASP A 1 92 ? -10.333 11.963 -22.201 1.00 34.88 92 ASP A O 1
ATOM 759 N N . LYS A 1 93 ? -10.902 13.452 -23.773 1.00 40.75 93 LYS A N 1
ATOM 760 C CA . LYS A 1 93 ? -10.544 14.666 -23.017 1.00 40.75 93 LYS A CA 1
ATOM 761 C C . LYS A 1 93 ? -11.469 14.896 -21.802 1.00 40.75 93 LYS A C 1
ATOM 763 O O . LYS A 1 93 ? -11.589 16.017 -21.323 1.00 40.75 93 LYS A O 1
ATOM 768 N N . LYS A 1 94 ? -12.173 13.853 -21.356 1.00 35.03 94 LYS A N 1
ATOM 769 C CA . LYS A 1 94 ? -13.149 13.831 -20.268 1.00 35.03 94 LYS A CA 1
ATOM 770 C C . LYS A 1 94 ? -12.649 13.088 -19.033 1.00 35.03 94 LYS A C 1
ATOM 772 O O . LYS A 1 94 ? -13.433 12.897 -18.110 1.00 35.03 94 LYS A O 1
ATOM 777 N N . HIS A 1 95 ? -11.369 12.724 -18.957 1.00 37.38 95 HIS A N 1
ATOM 778 C CA . HIS A 1 95 ? -10.776 12.647 -17.628 1.00 37.38 95 HIS A CA 1
ATOM 779 C C . HIS A 1 95 ? -10.761 14.081 -17.104 1.00 37.38 95 HIS A C 1
ATOM 781 O O . HIS A 1 95 ? -10.132 14.929 -17.749 1.00 37.38 95 HIS A O 1
ATOM 787 N N . PRO A 1 96 ? -11.494 14.411 -16.019 1.00 37.47 96 PRO A N 1
ATOM 788 C CA . PRO A 1 96 ? -11.222 15.662 -15.348 1.00 37.47 96 PRO A CA 1
ATOM 789 C C . PRO A 1 96 ? -9.727 15.625 -15.072 1.00 37.47 96 PRO A C 1
ATOM 791 O O . PRO A 1 96 ? -9.233 14.669 -14.473 1.00 37.47 96 PRO A O 1
ATOM 794 N N . LEU A 1 97 ? -9.020 16.616 -15.621 1.00 40.31 97 LEU A N 1
ATOM 795 C CA . LEU A 1 97 ? -7.662 16.944 -15.227 1.00 40.31 97 LEU A CA 1
ATOM 796 C C . LEU A 1 97 ? -7.595 16.675 -13.728 1.00 40.31 97 LEU A C 1
ATOM 798 O O . LEU A 1 97 ? -8.459 17.179 -13.000 1.00 40.31 97 LEU A O 1
ATOM 802 N N . SER A 1 98 ? -6.647 15.856 -13.276 1.00 43.00 98 SER A N 1
ATOM 803 C CA . SER A 1 98 ? -6.326 15.778 -11.856 1.00 43.00 98 SER A CA 1
ATOM 804 C C . SER A 1 98 ? -5.733 17.133 -11.463 1.00 43.00 98 SER A C 1
ATOM 806 O O . SER A 1 98 ? -4.534 17.278 -11.244 1.00 43.00 98 SER A O 1
ATOM 808 N N . ALA A 1 99 ? -6.580 18.166 -11.451 1.00 42.12 99 ALA A N 1
ATOM 809 C CA . ALA A 1 99 ? -6.369 19.385 -10.715 1.00 42.12 99 ALA A CA 1
ATOM 810 C C . ALA A 1 99 ? -6.002 18.938 -9.308 1.00 42.12 99 ALA A C 1
ATOM 812 O O . ALA A 1 99 ? -6.613 17.996 -8.803 1.00 42.12 99 ALA A O 1
ATOM 813 N N . ALA A 1 100 ? -4.978 19.555 -8.724 1.00 45.16 100 ALA A N 1
ATOM 814 C CA . ALA A 1 100 ? -4.555 19.261 -7.366 1.00 45.16 100 ALA A CA 1
ATOM 815 C C . ALA A 1 100 ? -5.789 19.292 -6.450 1.00 45.16 100 ALA A C 1
ATOM 817 O O . ALA A 1 100 ? -6.305 20.363 -6.130 1.00 45.16 100 ALA A O 1
ATOM 818 N N . GLN A 1 101 ? -6.309 18.112 -6.111 1.00 54.25 101 GLN A N 1
ATOM 819 C CA . GLN A 1 101 ? -7.479 17.993 -5.259 1.00 54.25 101 GLN A CA 1
ATOM 820 C C . GLN A 1 101 ? -7.017 18.401 -3.870 1.00 54.25 101 GLN A C 1
ATOM 822 O O . GLN A 1 101 ? -6.014 17.885 -3.366 1.00 54.25 101 GLN A O 1
ATOM 827 N N . LYS A 1 102 ? -7.698 19.372 -3.263 1.00 60.44 102 LYS A N 1
ATOM 828 C CA . LYS A 1 102 ? -7.345 19.783 -1.909 1.00 60.44 102 LYS A CA 1
ATOM 829 C C . LYS A 1 102 ? -7.773 18.681 -0.953 1.00 60.44 102 LYS A C 1
ATOM 831 O O . LYS A 1 102 ? -8.927 18.252 -0.967 1.00 60.44 102 LYS A O 1
ATOM 836 N N . ALA A 1 103 ? -6.831 18.243 -0.124 1.00 68.12 103 ALA A N 1
ATOM 837 C CA . ALA A 1 103 ? -7.138 17.378 0.998 1.00 68.12 103 ALA A CA 1
ATOM 838 C C . ALA A 1 103 ? -7.949 18.180 2.025 1.00 68.12 103 ALA A C 1
ATOM 840 O O . ALA A 1 103 ? -7.498 19.208 2.533 1.00 68.12 103 ALA A O 1
ATOM 841 N N . ILE A 1 104 ? -9.151 17.706 2.321 1.00 79.12 104 ILE A N 1
ATOM 842 C CA . ILE A 1 104 ? -9.994 18.174 3.411 1.00 79.12 104 ILE A CA 1
ATOM 843 C C . ILE A 1 104 ? -9.787 17.196 4.563 1.00 79.12 104 ILE A C 1
ATOM 845 O O . ILE A 1 104 ? -10.122 16.017 4.453 1.00 79.12 104 ILE A O 1
ATOM 849 N N . ILE A 1 105 ? -9.219 17.687 5.663 1.00 80.56 105 ILE A N 1
ATOM 850 C CA . ILE A 1 105 ? -9.041 16.901 6.885 1.00 80.56 105 ILE A CA 1
ATOM 851 C C . ILE A 1 105 ? -10.400 16.783 7.576 1.00 80.56 105 ILE A C 1
ATOM 853 O O . ILE A 1 105 ? -11.019 17.790 7.920 1.00 80.56 105 ILE A O 1
ATOM 857 N N . VAL A 1 106 ? -10.858 15.551 7.763 1.00 79.56 106 VAL A N 1
ATOM 858 C CA . VAL A 1 106 ? -12.094 15.216 8.477 1.00 79.56 106 VAL A CA 1
ATOM 859 C C . VAL A 1 106 ? -11.822 15.086 9.974 1.00 79.56 106 VAL A C 1
ATOM 861 O O . VAL A 1 106 ? -12.605 15.583 10.781 1.00 79.56 106 VAL A O 1
ATOM 864 N N . SER A 1 107 ? -10.721 14.426 10.342 1.00 83.38 107 SER A N 1
ATOM 865 C CA . SER A 1 107 ? -10.290 14.230 11.728 1.00 83.38 107 SER A CA 1
ATOM 866 C C . SER A 1 107 ? -8.792 13.932 11.784 1.00 83.38 107 SER A C 1
ATOM 868 O O . SER A 1 107 ? -8.246 13.352 10.846 1.00 83.38 107 SER A O 1
ATOM 870 N N . ASP A 1 108 ? -8.145 14.300 12.887 1.00 85.75 108 ASP A N 1
ATOM 871 C CA . ASP A 1 108 ? -6.724 14.065 13.141 1.00 85.75 108 ASP A CA 1
ATOM 872 C C . ASP A 1 108 ? -6.548 13.311 14.463 1.00 85.75 108 ASP A C 1
ATOM 874 O O . ASP A 1 108 ? -7.254 13.556 15.444 1.00 85.75 108 ASP A O 1
ATOM 878 N N . LEU A 1 109 ? -5.543 12.443 14.505 1.00 83.88 109 LEU A N 1
ATOM 879 C CA . LEU A 1 109 ? -5.022 11.847 15.725 1.00 83.88 109 LEU A CA 1
ATOM 880 C C . LEU A 1 109 ? -3.571 12.274 15.922 1.00 83.88 109 LEU A C 1
ATOM 882 O O . LEU A 1 109 ? -2.767 12.307 14.982 1.00 83.88 109 LEU A O 1
ATOM 886 N N . ASN A 1 110 ? -3.233 12.551 17.180 1.00 85.69 110 ASN A N 1
ATOM 887 C CA . ASN A 1 110 ? -1.842 12.674 17.600 1.00 85.69 110 ASN A CA 1
ATOM 888 C C . ASN A 1 110 ? -1.108 11.347 17.380 1.00 85.69 110 ASN A C 1
ATOM 890 O O . ASN A 1 110 ? -1.731 10.292 17.283 1.00 85.69 110 ASN A O 1
ATOM 894 N N . GLY A 1 111 ? 0.220 11.401 17.315 1.00 84.06 111 GLY A N 1
ATOM 895 C CA . GLY A 1 111 ? 1.027 10.215 17.073 1.00 84.06 111 GLY A CA 1
ATOM 896 C C . GLY A 1 111 ? 0.802 9.073 18.071 1.00 84.06 111 GLY A C 1
ATOM 897 O O . GLY A 1 111 ? 0.447 9.292 19.230 1.00 84.06 111 GLY A O 1
ATOM 898 N N . VAL A 1 112 ? 1.042 7.847 17.609 1.00 90.06 112 VAL A N 1
ATOM 899 C CA . VAL A 1 112 ? 0.872 6.603 18.369 1.00 90.06 112 VAL A CA 1
ATOM 900 C C . VAL A 1 112 ? 2.127 5.751 18.280 1.00 90.06 112 VAL A C 1
ATOM 902 O O . VAL A 1 112 ? 2.759 5.668 17.228 1.00 90.06 112 VAL A O 1
ATOM 905 N N . THR A 1 113 ? 2.467 5.084 19.379 1.00 91.19 113 THR A N 1
ATOM 906 C CA . THR A 1 113 ? 3.437 3.987 19.379 1.00 91.19 113 THR A CA 1
ATOM 907 C C . THR A 1 113 ? 2.679 2.671 19.422 1.00 91.19 113 THR A C 1
ATOM 909 O O . THR A 1 113 ? 1.845 2.459 20.299 1.00 91.19 113 THR A O 1
ATOM 912 N N . ILE A 1 114 ? 2.978 1.794 18.473 1.00 90.38 114 ILE A N 1
ATOM 913 C CA . ILE A 1 114 ? 2.368 0.483 18.296 1.00 90.38 114 ILE A CA 1
ATOM 914 C C . ILE A 1 114 ? 3.363 -0.566 18.820 1.00 90.38 114 ILE A C 1
ATOM 916 O O . ILE A 1 114 ? 4.361 -0.844 18.146 1.00 90.38 114 ILE A O 1
ATOM 920 N N . PRO A 1 115 ? 3.144 -1.118 20.028 1.00 87.44 115 PRO A N 1
ATOM 921 C CA . PRO A 1 115 ? 3.956 -2.205 20.569 1.00 87.44 115 PRO A CA 1
ATOM 922 C C . PRO A 1 115 ? 3.603 -3.558 19.925 1.00 87.44 115 PRO A C 1
ATOM 924 O O . PRO A 1 115 ? 2.701 -3.664 19.087 1.00 87.44 115 PRO A O 1
ATOM 927 N N . SER A 1 116 ? 4.277 -4.624 20.366 1.00 82.38 116 SER A N 1
ATOM 928 C CA . SER A 1 116 ? 4.004 -6.013 19.962 1.00 82.38 116 SER A CA 1
ATOM 929 C C . SER A 1 116 ? 2.556 -6.450 20.201 1.00 82.38 116 SER A C 1
ATOM 931 O O . SER A 1 116 ? 2.023 -7.229 19.427 1.00 82.38 116 SER A O 1
ATOM 933 N N . SER A 1 117 ? 1.887 -5.907 21.220 1.00 83.88 117 SER A N 1
ATOM 934 C CA . SER A 1 117 ? 0.479 -6.197 21.526 1.00 83.88 117 SER A CA 1
ATOM 935 C C . SER A 1 117 ? -0.532 -5.484 20.617 1.00 83.88 117 SER A C 1
ATOM 937 O O . SER A 1 117 ? -1.734 -5.686 20.776 1.00 83.88 117 SER A O 1
ATOM 939 N N . GLY A 1 118 ? -0.076 -4.618 19.706 1.00 88.50 118 GLY A N 1
ATOM 940 C CA . GLY A 1 118 ? -0.942 -3.727 18.938 1.00 88.50 118 GLY A CA 1
ATOM 941 C C . GLY A 1 118 ? -1.352 -2.465 19.707 1.00 88.50 118 GLY A C 1
ATOM 942 O O . GLY A 1 118 ? -0.915 -2.230 20.836 1.00 88.50 118 GLY A O 1
ATOM 943 N N . ALA A 1 119 ? -2.180 -1.635 19.074 1.00 90.75 119 ALA A N 1
ATOM 944 C CA . ALA A 1 119 ? -2.660 -0.366 19.623 1.00 90.75 119 ALA A CA 1
ATOM 945 C C . ALA A 1 119 ? -4.105 -0.082 19.193 1.00 90.75 119 ALA A C 1
ATOM 947 O O . ALA A 1 119 ? -4.577 -0.608 18.187 1.00 90.75 119 ALA A O 1
ATOM 948 N N . ARG A 1 120 ? -4.801 0.773 19.944 1.00 91.00 120 ARG A N 1
ATOM 949 C CA . ARG A 1 120 ? -6.153 1.252 19.624 1.00 91.00 120 ARG A CA 1
ATOM 950 C C . ARG A 1 120 ? -6.205 2.764 19.763 1.00 91.00 120 ARG A C 1
ATOM 952 O O . ARG A 1 120 ? -5.569 3.315 20.661 1.00 91.00 120 ARG A O 1
ATOM 959 N N . MET A 1 121 ? -6.947 3.421 18.884 1.00 89.12 121 MET A N 1
ATOM 960 C CA . MET A 1 121 ? -7.098 4.871 18.866 1.00 89.12 121 MET A CA 1
ATOM 961 C C . MET A 1 121 ? -8.519 5.256 18.496 1.00 89.12 121 MET A C 1
ATOM 963 O O . MET A 1 121 ? -9.114 4.623 17.636 1.00 89.12 121 MET A O 1
ATOM 967 N N . GLN A 1 122 ? -9.028 6.327 19.095 1.00 88.00 122 GLN A N 1
ATOM 968 C CA . GLN A 1 122 ? -10.375 6.832 18.843 1.00 88.00 122 GLN A CA 1
ATOM 969 C C . GLN A 1 122 ? -10.298 8.234 18.249 1.00 88.00 122 GLN A C 1
ATOM 971 O O . GLN A 1 122 ? -9.737 9.143 18.872 1.00 88.00 122 GLN A O 1
ATOM 976 N N . PHE A 1 123 ? -10.865 8.423 17.057 1.00 80.19 123 PHE A N 1
ATOM 977 C CA . PHE A 1 123 ? -11.120 9.764 16.541 1.00 80.19 123 PHE A CA 1
ATOM 978 C C . PHE A 1 123 ? -12.099 10.484 17.484 1.00 80.19 123 PHE A C 1
ATOM 980 O O . PHE A 1 123 ? -12.977 9.863 18.076 1.00 80.19 123 PHE A O 1
ATOM 987 N N . GLY A 1 124 ? -11.895 11.789 17.695 1.00 66.31 124 GLY A N 1
ATOM 988 C CA . GLY A 1 124 ? -12.752 12.601 18.571 1.00 66.31 124 GLY A CA 1
ATOM 989 C C . GLY A 1 124 ? -12.312 12.698 20.040 1.00 66.31 124 GLY A C 1
ATOM 990 O O . GLY A 1 124 ? -12.828 13.551 20.756 1.00 66.31 124 GLY A O 1
ATOM 991 N N . GLN A 1 125 ? -11.311 11.925 20.488 1.00 59.88 125 GLN A N 1
ATOM 992 C CA . GLN A 1 125 ? -10.725 12.054 21.839 1.00 59.88 125 GLN A CA 1
ATOM 993 C C . GLN A 1 125 ? -9.487 12.970 21.908 1.00 59.88 125 GLN A C 1
ATOM 995 O O . GLN A 1 125 ? -8.781 13.012 22.918 1.00 59.88 125 GLN A 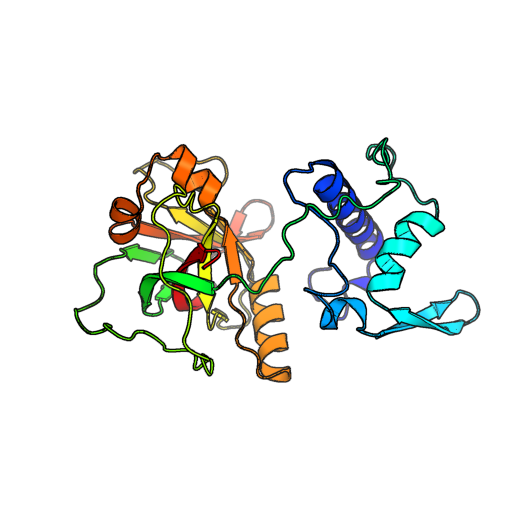O 1
ATOM 1000 N N . ALA A 1 126 ? -9.200 13.732 20.851 1.00 45.53 126 ALA A N 1
ATOM 1001 C CA . ALA A 1 126 ? -8.171 14.762 20.901 1.00 45.53 126 ALA A CA 1
ATOM 1002 C C . ALA A 1 126 ? -8.720 15.991 21.640 1.00 45.53 126 ALA A C 1
ATOM 1004 O O . ALA A 1 126 ? -9.673 16.617 21.181 1.00 45.53 126 ALA A O 1
ATOM 1005 N N . ASN A 1 127 ? -8.109 16.322 22.784 1.00 37.06 127 ASN A N 1
ATOM 1006 C CA . ASN A 1 127 ? -8.354 17.551 23.539 1.00 37.06 127 ASN A CA 1
ATOM 1007 C C . ASN A 1 127 ? -8.592 18.737 22.599 1.00 37.06 127 ASN A C 1
ATOM 1009 O O . ASN A 1 127 ? -7.728 19.076 21.788 1.00 37.06 127 ASN A O 1
ATOM 1013 N N . SER A 1 128 ? -9.760 19.360 22.744 1.00 37.19 128 SER A N 1
ATOM 1014 C CA . SER A 1 128 ? -10.152 20.627 22.143 1.00 37.19 128 SER A CA 1
ATOM 1015 C C . SER A 1 128 ? -8.971 21.597 22.110 1.00 37.19 128 SER A C 1
ATOM 1017 O O . SER A 1 128 ? -8.636 22.132 23.160 1.00 37.19 128 SER A O 1
ATOM 1019 N N . ASN A 1 129 ? -8.308 21.768 20.955 1.00 35.03 129 ASN A N 1
ATOM 1020 C CA . ASN A 1 129 ? -7.511 22.955 20.584 1.00 35.03 129 ASN A CA 1
ATOM 1021 C C . ASN A 1 129 ? -6.837 22.873 19.196 1.00 35.03 129 ASN A C 1
ATOM 1023 O O . ASN A 1 129 ? -5.761 23.429 18.989 1.00 35.03 129 ASN A O 1
ATOM 1027 N N . THR A 1 130 ? -7.471 22.268 18.190 1.00 35.34 130 THR A N 1
ATOM 1028 C CA . THR A 1 130 ? -7.009 22.402 16.794 1.00 35.34 130 THR A CA 1
ATOM 1029 C C . THR A 1 130 ? -8.120 22.874 15.863 1.00 35.34 130 THR A C 1
ATOM 1031 O O . THR A 1 130 ? -8.401 22.283 14.830 1.00 35.34 130 THR A O 1
ATOM 1034 N N . ASN A 1 131 ? -8.626 24.084 16.122 1.00 33.34 131 ASN A N 1
ATOM 1035 C CA . ASN A 1 131 ? -9.035 24.987 15.037 1.00 33.34 131 ASN A CA 1
ATOM 1036 C C . ASN A 1 131 ? -7.798 25.519 14.279 1.00 33.34 131 ASN A C 1
ATOM 1038 O O . ASN A 1 131 ? -7.696 26.707 13.980 1.00 33.34 131 ASN A O 1
ATOM 1042 N N . GLN A 1 132 ? -6.826 24.660 13.960 1.00 34.66 132 GLN A N 1
ATOM 1043 C CA . GLN A 1 132 ? -5.808 24.996 12.975 1.00 34.66 132 GLN A CA 1
ATOM 1044 C C . GLN A 1 132 ? -6.339 24.580 11.610 1.00 34.66 132 GLN A C 1
ATOM 1046 O O . GLN A 1 132 ? -6.002 23.531 11.069 1.00 34.66 132 GLN A O 1
ATOM 1051 N N . ARG A 1 133 ? -7.136 25.473 11.009 1.00 30.91 133 ARG A N 1
ATOM 1052 C CA . ARG A 1 133 ? -7.107 25.619 9.554 1.00 30.91 133 ARG A CA 1
ATOM 1053 C C . ARG A 1 133 ? -5.641 25.833 9.179 1.00 30.91 133 ARG A C 1
ATOM 1055 O O . ARG A 1 133 ? -5.126 26.941 9.321 1.00 30.91 133 ARG A O 1
ATOM 1062 N N . ARG A 1 134 ? -4.947 24.790 8.719 1.00 31.22 134 ARG A N 1
ATOM 1063 C CA . ARG A 1 134 ? -3.724 24.989 7.944 1.00 31.22 134 ARG A CA 1
ATOM 1064 C C . ARG A 1 134 ? -4.146 25.662 6.645 1.00 31.22 134 ARG A C 1
ATOM 1066 O O . ARG A 1 134 ? -4.535 25.011 5.682 1.00 31.22 134 ARG A O 1
ATOM 1073 N N . THR A 1 135 ? -4.093 26.989 6.635 1.00 27.22 135 THR A N 1
ATOM 1074 C CA . THR A 1 135 ? -4.065 27.769 5.405 1.00 27.22 135 THR A CA 1
ATOM 1075 C C . THR A 1 135 ? -2.753 27.429 4.710 1.00 27.22 135 THR A C 1
ATOM 1077 O O . THR A 1 135 ? -1.720 28.034 4.987 1.00 27.22 135 THR A O 1
ATOM 1080 N N . ILE A 1 136 ? -2.768 26.441 3.818 1.00 30.52 136 ILE A N 1
ATOM 1081 C CA . ILE A 1 136 ? -1.746 26.373 2.777 1.00 30.52 136 ILE A CA 1
ATOM 1082 C C . ILE A 1 136 ? -1.994 27.620 1.922 1.00 30.52 136 ILE A C 1
ATOM 1084 O O . ILE A 1 136 ? -3.013 27.719 1.239 1.00 30.52 136 ILE A O 1
ATOM 1088 N N . GLN A 1 137 ? -1.141 28.638 2.075 1.00 27.39 137 GLN A N 1
ATOM 1089 C CA . GLN A 1 137 ? -1.266 29.915 1.375 1.00 27.39 137 GLN A CA 1
ATOM 1090 C C . GLN A 1 137 ? -1.291 29.682 -0.139 1.00 27.39 137 GLN A C 1
ATOM 1092 O O . GLN A 1 137 ? -0.263 29.408 -0.751 1.00 27.39 137 GLN A O 1
ATOM 1097 N N . SER A 1 138 ? -2.451 29.873 -0.762 1.00 29.19 138 SER A N 1
ATOM 1098 C CA . SER A 1 138 ? -2.532 30.212 -2.180 1.00 29.19 138 SER A CA 1
ATOM 1099 C C . SER A 1 138 ? -2.969 31.667 -2.287 1.00 29.19 138 SER A C 1
ATOM 1101 O O . SER A 1 138 ? -4.010 32.035 -1.743 1.00 29.19 138 SER A O 1
ATOM 1103 N N . LYS A 1 139 ? -2.197 32.499 -2.990 1.00 27.83 139 LYS A N 1
ATOM 1104 C CA . LYS A 1 139 ? -2.652 33.814 -3.457 1.00 27.83 139 LYS A CA 1
ATOM 1105 C C . LYS A 1 139 ? -3.931 33.614 -4.284 1.00 27.83 139 LYS A C 1
ATOM 1107 O O . LYS A 1 139 ? -3.871 33.024 -5.355 1.00 27.83 139 LYS A O 1
ATOM 1112 N N . ILE A 1 140 ? -5.069 34.080 -3.777 1.00 28.53 140 ILE A N 1
ATOM 1113 C CA . ILE A 1 140 ? -6.358 34.076 -4.482 1.00 28.53 140 ILE A CA 1
ATOM 1114 C C . ILE A 1 140 ? -6.517 35.432 -5.190 1.00 28.53 140 ILE A C 1
ATOM 1116 O O . ILE A 1 140 ? -6.499 36.454 -4.502 1.00 28.53 140 ILE A O 1
ATOM 1120 N N . PRO A 1 141 ? -6.744 35.497 -6.514 1.00 26.67 141 PRO A N 1
ATOM 1121 C CA . PRO A 1 141 ? -7.505 36.585 -7.112 1.00 26.67 141 PRO A CA 1
ATOM 1122 C C . PRO A 1 141 ? -8.989 36.319 -6.832 1.00 26.67 141 PRO A C 1
ATOM 1124 O O . PRO A 1 141 ? -9.561 35.338 -7.308 1.00 26.67 141 PRO A O 1
ATOM 1127 N N . GLN A 1 142 ? -9.604 37.156 -5.998 1.00 30.17 142 GLN A N 1
ATOM 1128 C CA . GLN A 1 142 ? -11.035 37.099 -5.709 1.00 30.17 142 GLN A CA 1
ATOM 1129 C C . GLN A 1 142 ? -11.821 37.428 -6.981 1.00 30.17 142 GLN A C 1
ATOM 1131 O O . GLN A 1 142 ? -11.671 38.528 -7.503 1.00 30.17 142 GLN A O 1
ATOM 1136 N N . ASN A 1 143 ? -12.638 36.488 -7.469 1.00 28.06 143 ASN A N 1
ATOM 1137 C CA . ASN A 1 143 ? -13.976 36.740 -8.024 1.00 28.06 143 ASN A CA 1
ATOM 1138 C C . ASN A 1 143 ? -14.575 35.459 -8.618 1.00 28.06 143 ASN A C 1
ATOM 1140 O O . ASN A 1 143 ? -14.373 35.133 -9.785 1.00 28.06 143 ASN A O 1
ATOM 1144 N N . SER A 1 144 ? -15.377 34.747 -7.833 1.00 29.53 144 SER A N 1
ATOM 1145 C CA . SER A 1 144 ? -16.509 33.965 -8.350 1.00 29.53 144 SER A CA 1
ATOM 1146 C C . SER A 1 144 ? -17.437 33.615 -7.189 1.00 29.53 144 SER A C 1
ATOM 1148 O O . SER A 1 144 ? -17.007 33.118 -6.152 1.00 29.53 144 SER A O 1
ATOM 1150 N N . LYS A 1 145 ? -18.717 33.966 -7.337 1.00 26.38 145 LYS A N 1
ATOM 1151 C CA . LYS A 1 145 ? -19.773 33.661 -6.364 1.00 26.38 145 LYS A CA 1
ATOM 1152 C C . LYS A 1 145 ? -20.089 32.153 -6.398 1.00 26.38 145 LYS A C 1
ATOM 1154 O O . LYS A 1 145 ? -20.048 31.581 -7.489 1.00 26.38 145 LYS A O 1
ATOM 1159 N N . PRO A 1 146 ? -20.461 31.518 -5.271 1.00 31.16 146 PRO A N 1
ATOM 1160 C CA . PRO A 1 146 ? -20.815 30.103 -5.252 1.00 31.16 146 PRO A CA 1
ATOM 1161 C C . PRO A 1 146 ? -22.184 29.880 -5.908 1.00 31.16 146 PRO A C 1
ATOM 1163 O O . PRO A 1 146 ? -23.147 30.584 -5.600 1.00 31.16 146 PRO A O 1
ATOM 1166 N N . ASN A 1 147 ? -22.272 28.896 -6.804 1.00 27.00 147 ASN A N 1
ATOM 1167 C CA . ASN A 1 147 ? -23.517 28.451 -7.428 1.00 27.00 147 ASN A CA 1
ATOM 1168 C C . ASN A 1 147 ? -24.025 27.183 -6.700 1.00 27.00 147 ASN A C 1
ATOM 1170 O O . ASN A 1 147 ? -23.304 26.186 -6.686 1.00 27.00 147 ASN A O 1
ATOM 1174 N N . PRO A 1 148 ? -25.227 27.171 -6.091 1.00 31.83 148 PRO A N 1
ATOM 1175 C CA . PRO A 1 148 ? -25.640 26.134 -5.138 1.00 31.83 148 PRO A CA 1
ATOM 1176 C C . PRO A 1 148 ? -26.300 24.908 -5.801 1.00 31.83 148 PRO A C 1
ATOM 1178 O O . PRO A 1 148 ? -27.405 24.517 -5.435 1.00 31.83 148 PRO A O 1
ATOM 1181 N N . SER A 1 149 ? -25.670 24.295 -6.808 1.00 31.08 149 SER A N 1
ATOM 1182 C CA . SER A 1 149 ? -26.295 23.167 -7.525 1.00 31.08 149 SER A CA 1
ATOM 1183 C C . SER A 1 149 ? -25.326 22.118 -8.080 1.00 31.08 149 SER A C 1
ATOM 1185 O O . SER A 1 149 ? -25.342 21.811 -9.268 1.00 31.08 149 SER A O 1
ATOM 1187 N N . LYS A 1 150 ? -24.543 21.476 -7.207 1.00 33.47 150 LYS A N 1
ATOM 1188 C CA . LYS A 1 150 ? -24.097 20.084 -7.395 1.00 33.47 150 LYS A CA 1
ATOM 1189 C C . LYS A 1 150 ? -24.106 19.388 -6.035 1.00 33.47 150 LYS A C 1
ATOM 1191 O O . LYS A 1 150 ? -23.602 19.928 -5.063 1.00 33.47 150 LYS A O 1
ATOM 1196 N N . LYS A 1 151 ? -24.722 18.205 -5.949 1.00 30.53 151 LYS A N 1
ATOM 1197 C CA . LYS A 1 151 ? -24.493 17.288 -4.824 1.00 30.53 151 LYS A CA 1
ATOM 1198 C C . LYS A 1 151 ? -23.014 16.918 -4.889 1.00 30.53 151 LYS A C 1
ATOM 1200 O O . LYS A 1 151 ? -22.631 16.151 -5.772 1.00 30.53 151 LYS A O 1
ATOM 1205 N N . ASP A 1 152 ? -22.208 17.491 -4.008 1.00 37.25 152 ASP A N 1
ATOM 1206 C CA . ASP A 1 152 ? -20.796 17.159 -3.873 1.00 37.25 152 ASP A CA 1
ATOM 1207 C C . ASP A 1 152 ? -20.684 15.715 -3.383 1.00 37.25 152 ASP A C 1
ATOM 1209 O O . ASP A 1 152 ? -20.720 15.417 -2.191 1.00 37.25 152 ASP A O 1
ATOM 1213 N N . SER A 1 153 ? -20.635 14.774 -4.328 1.00 44.06 153 SER A N 1
ATOM 1214 C CA . SER A 1 153 ? -20.315 13.387 -4.028 1.00 44.06 153 SER A CA 1
ATOM 1215 C C . SER A 1 153 ? -18.847 13.360 -3.628 1.00 44.06 153 SER A C 1
ATOM 1217 O O . SER A 1 153 ? -17.961 13.367 -4.486 1.00 44.06 153 SER A O 1
ATOM 1219 N N . VAL A 1 154 ? -18.585 13.392 -2.331 1.00 51.88 154 VAL A N 1
ATOM 1220 C CA . VAL A 1 154 ? -17.251 13.174 -1.796 1.00 51.88 154 VAL A CA 1
ATOM 1221 C C . VAL A 1 154 ? -16.842 11.744 -2.162 1.00 51.88 154 VAL A C 1
ATOM 1223 O O . VAL A 1 154 ? -17.459 10.795 -1.687 1.00 51.88 154 VAL A O 1
ATOM 1226 N N . LYS A 1 155 ? -15.896 11.579 -3.098 1.00 68.38 155 LYS A N 1
ATOM 1227 C CA . LYS A 1 155 ? -15.698 10.289 -3.788 1.00 68.38 155 LYS A CA 1
ATOM 1228 C C . LYS A 1 155 ? -14.653 9.373 -3.169 1.00 68.38 155 LYS A C 1
ATOM 1230 O O . LYS A 1 155 ? -14.792 8.171 -3.342 1.00 68.38 155 LYS A O 1
ATOM 1235 N N . ASN A 1 156 ? -13.649 9.898 -2.465 1.00 83.25 156 ASN A N 1
ATOM 1236 C CA . ASN A 1 156 ? -12.589 9.070 -1.896 1.00 83.25 156 ASN A CA 1
ATOM 1237 C C . ASN A 1 156 ? -12.164 9.561 -0.508 1.00 83.25 156 ASN A C 1
ATOM 1239 O O . ASN A 1 156 ? -11.746 10.708 -0.351 1.00 83.25 156 ASN A O 1
ATOM 1243 N N . ILE A 1 157 ? -12.229 8.663 0.468 1.00 88.44 157 ILE A N 1
ATOM 1244 C CA . ILE A 1 157 ? -11.797 8.854 1.848 1.00 88.44 157 ILE A CA 1
ATOM 1245 C C . ILE A 1 157 ? -10.527 8.035 2.072 1.00 88.44 157 ILE A C 1
ATOM 1247 O O . ILE A 1 157 ? -10.464 6.855 1.717 1.00 88.44 157 ILE A O 1
ATOM 1251 N N . TYR A 1 158 ? -9.524 8.658 2.681 1.00 91.38 158 TYR A N 1
ATOM 1252 C CA . TYR A 1 158 ? -8.235 8.049 2.968 1.00 91.38 158 TYR A CA 1
ATOM 1253 C C . TYR A 1 158 ? -7.862 8.212 4.436 1.00 91.38 158 TYR A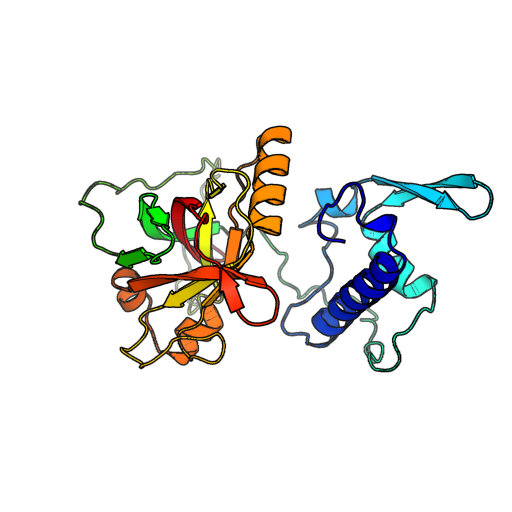 C 1
ATOM 1255 O O . TYR A 1 158 ? -8.264 9.175 5.089 1.00 91.38 158 TYR A O 1
ATOM 1263 N N . ILE A 1 159 ? -7.026 7.298 4.917 1.00 91.50 159 ILE A N 1
ATOM 1264 C CA . ILE A 1 159 ? -6.223 7.510 6.119 1.00 91.50 159 ILE A CA 1
ATOM 1265 C C . ILE A 1 159 ? -4.786 7.755 5.682 1.00 91.50 159 ILE A C 1
ATOM 1267 O O . ILE A 1 159 ? -4.236 6.991 4.886 1.00 91.50 159 ILE A O 1
ATOM 1271 N N . GLU A 1 160 ? -4.197 8.822 6.207 1.00 90.81 160 GLU A N 1
ATOM 1272 C CA . GLU A 1 160 ? -2.816 9.215 5.971 1.00 90.81 160 GLU A CA 1
ATOM 1273 C C . GLU A 1 160 ? -1.979 9.005 7.230 1.00 90.81 160 GLU A C 1
ATOM 1275 O O . GLU A 1 160 ? -2.353 9.465 8.307 1.00 90.81 160 GLU A O 1
ATOM 1280 N N . PHE A 1 161 ? -0.838 8.336 7.082 1.00 89.19 161 PHE A N 1
ATOM 1281 C CA . PHE A 1 161 ? 0.130 8.083 8.144 1.00 89.19 161 PHE A CA 1
ATOM 1282 C C . PHE A 1 161 ? 1.412 8.866 7.860 1.00 89.19 161 PHE A C 1
ATOM 1284 O O . PHE A 1 161 ? 2.093 8.619 6.861 1.00 89.19 161 PHE A O 1
ATOM 1291 N N . GLU A 1 162 ? 1.757 9.797 8.743 1.00 86.88 162 GLU A N 1
ATOM 1292 C CA . GLU A 1 162 ? 2.941 10.648 8.623 1.00 86.88 162 GLU A CA 1
ATOM 1293 C C . GLU A 1 162 ? 3.985 10.310 9.691 1.00 86.88 162 GLU A C 1
ATOM 1295 O O . GLU A 1 162 ? 3.658 9.898 10.808 1.00 86.88 162 GLU A O 1
ATOM 1300 N N . ASN A 1 163 ? 5.256 10.572 9.370 1.00 85.38 163 ASN A N 1
ATOM 1301 C CA . ASN A 1 163 ? 6.392 10.422 10.285 1.00 85.38 163 ASN A CA 1
ATOM 1302 C C . ASN A 1 163 ? 6.469 9.019 10.907 1.00 85.38 163 ASN A C 1
ATOM 1304 O O . ASN A 1 163 ? 6.603 8.876 12.123 1.00 85.38 163 ASN A O 1
ATOM 1308 N N . ILE A 1 164 ? 6.352 7.987 10.068 1.00 87.19 164 ILE A N 1
ATOM 1309 C CA . ILE A 1 164 ? 6.475 6.596 10.502 1.00 87.19 164 ILE A CA 1
ATOM 1310 C C . ILE A 1 164 ? 7.941 6.318 10.839 1.00 87.19 164 ILE A C 1
ATOM 1312 O O . ILE A 1 164 ? 8.825 6.485 9.998 1.00 87.19 164 ILE A O 1
ATOM 1316 N N . THR A 1 165 ? 8.212 5.885 12.064 1.00 86.12 165 THR A N 1
ATOM 1317 C CA . THR A 1 165 ? 9.535 5.465 12.522 1.00 86.12 165 THR A CA 1
ATOM 1318 C C . THR A 1 165 ? 9.479 4.026 13.009 1.00 86.12 165 THR A C 1
ATOM 1320 O O . THR A 1 165 ? 8.526 3.595 13.657 1.00 86.12 165 THR A O 1
ATOM 1323 N N . ILE A 1 166 ? 10.511 3.263 12.669 1.00 85.69 166 ILE A N 1
ATOM 1324 C CA . ILE A 1 166 ? 10.609 1.845 12.996 1.00 85.69 166 ILE A CA 1
ATOM 1325 C C . ILE A 1 166 ? 11.822 1.680 13.904 1.00 85.69 166 ILE A C 1
ATOM 1327 O O . ILE A 1 166 ? 12.944 2.020 13.525 1.00 85.69 166 ILE A O 1
ATOM 1331 N N . ALA A 1 167 ? 11.606 1.199 15.126 1.00 81.69 167 ALA A N 1
ATOM 1332 C CA . ALA A 1 167 ? 12.704 0.959 16.051 1.00 81.69 167 ALA A CA 1
ATOM 1333 C C . ALA A 1 167 ? 13.473 -0.313 15.661 1.00 81.69 167 ALA A C 1
ATOM 1335 O O . ALA A 1 167 ? 12.898 -1.267 15.138 1.00 81.69 167 ALA A O 1
ATOM 1336 N N . ASN A 1 168 ? 14.771 -0.354 15.976 1.00 71.00 168 ASN A N 1
ATOM 1337 C CA . ASN A 1 168 ? 15.593 -1.572 15.980 1.00 71.00 168 ASN A CA 1
ATOM 1338 C C . ASN A 1 168 ? 15.657 -2.356 14.651 1.00 71.00 168 ASN A C 1
ATOM 1340 O O . ASN A 1 168 ? 15.862 -3.568 14.683 1.00 71.00 168 ASN A O 1
ATOM 1344 N N . ASN A 1 169 ? 15.488 -1.691 13.499 1.00 67.69 169 ASN A N 1
ATOM 1345 C CA . ASN A 1 169 ? 15.383 -2.342 12.182 1.00 67.69 169 ASN A CA 1
ATOM 1346 C C . ASN A 1 169 ? 14.322 -3.457 12.160 1.00 67.69 169 ASN A C 1
ATOM 1348 O O . ASN A 1 169 ? 14.521 -4.506 11.547 1.00 67.69 169 ASN A O 1
ATOM 1352 N N . SER A 1 170 ? 13.221 -3.251 12.885 1.00 75.44 170 SER A N 1
ATOM 1353 C CA . SER A 1 170 ? 12.131 -4.220 12.941 1.00 75.44 170 SER A CA 1
ATOM 1354 C C . SER A 1 170 ? 11.530 -4.432 11.552 1.00 75.44 170 SER A C 1
ATOM 1356 O O . SER A 1 170 ? 11.381 -3.482 10.786 1.00 75.44 170 SER A O 1
ATOM 1358 N N . SER A 1 171 ? 11.155 -5.668 11.238 1.00 79.88 171 SER A N 1
ATOM 1359 C CA . SER A 1 171 ? 10.451 -6.004 10.004 1.00 79.88 171 SER A CA 1
ATOM 1360 C C . SER A 1 171 ? 9.129 -6.698 10.329 1.00 79.88 171 SER A C 1
ATOM 1362 O O . SER A 1 171 ? 8.895 -7.100 11.471 1.00 79.88 171 SER A O 1
ATOM 1364 N N . GLY A 1 172 ? 8.230 -6.767 9.352 1.00 87.00 172 GLY A N 1
ATOM 1365 C CA . GLY A 1 172 ? 6.910 -7.356 9.533 1.00 87.00 172 GLY A CA 1
ATOM 1366 C C . GLY A 1 172 ? 5.780 -6.467 9.041 1.00 87.00 172 GLY A C 1
ATOM 1367 O O . GLY A 1 172 ? 5.995 -5.490 8.321 1.00 87.00 172 GLY A O 1
ATOM 1368 N N . THR A 1 173 ? 4.567 -6.831 9.445 1.00 90.19 173 THR A N 1
ATOM 1369 C CA . THR A 1 173 ? 3.338 -6.158 9.018 1.00 90.19 173 THR A CA 1
ATOM 1370 C C . THR A 1 173 ? 2.470 -5.765 10.206 1.00 90.19 173 THR A C 1
ATOM 1372 O O . THR A 1 173 ? 2.417 -6.448 11.234 1.00 90.19 173 THR A O 1
ATOM 1375 N N . ILE A 1 174 ? 1.784 -4.636 10.058 1.00 91.44 174 ILE A N 1
ATOM 1376 C CA . ILE A 1 174 ? 0.733 -4.197 10.971 1.00 91.44 174 ILE A CA 1
ATOM 1377 C C . ILE A 1 174 ? -0.564 -4.159 10.175 1.00 91.44 174 ILE A C 1
ATOM 1379 O O . ILE A 1 174 ? -0.659 -3.454 9.175 1.00 91.44 174 ILE A O 1
ATOM 1383 N N . GLU A 1 175 ? -1.561 -4.915 10.611 1.00 93.69 175 GLU A N 1
ATOM 1384 C CA . GLU A 1 175 ? -2.906 -4.845 10.051 1.00 93.69 175 GLU A CA 1
ATOM 1385 C C . GLU A 1 175 ? -3.695 -3.724 10.719 1.00 93.69 175 GLU A C 1
ATOM 1387 O O . GLU A 1 175 ? -3.560 -3.476 11.920 1.00 93.69 175 GLU A O 1
ATOM 1392 N N . ILE A 1 176 ? -4.533 -3.055 9.935 1.00 94.56 176 ILE A N 1
ATOM 1393 C CA . ILE A 1 176 ? -5.285 -1.884 10.370 1.00 94.56 176 ILE A CA 1
ATOM 1394 C C . ILE A 1 176 ? -6.772 -2.166 10.177 1.00 94.56 176 ILE A C 1
ATOM 1396 O O . ILE A 1 176 ? -7.184 -2.631 9.113 1.00 94.56 176 ILE A O 1
ATOM 1400 N N . TYR A 1 177 ? -7.575 -1.865 11.194 1.00 94.81 177 TYR A N 1
ATOM 1401 C CA . TYR A 1 177 ? -9.017 -2.109 11.212 1.00 94.81 177 TYR A CA 1
ATOM 1402 C C . TYR A 1 177 ? -9.789 -0.859 11.629 1.00 94.81 177 TYR A C 1
ATOM 1404 O O . TYR A 1 177 ? -9.296 -0.083 12.447 1.00 94.81 177 TYR A O 1
ATOM 1412 N N . LEU A 1 178 ? -11.004 -0.697 11.099 1.00 94.19 178 LEU A N 1
ATOM 1413 C CA . LEU A 1 178 ? -11.929 0.392 11.429 1.00 94.19 178 LEU A CA 1
ATOM 1414 C C . LEU A 1 178 ? -13.166 -0.144 12.149 1.00 94.19 178 LEU A C 1
ATOM 1416 O O . LEU A 1 178 ? -13.910 -0.935 11.576 1.00 94.19 178 LEU A O 1
ATOM 1420 N N . ASN A 1 179 ? -13.418 0.326 13.370 1.00 91.88 179 ASN A N 1
ATOM 1421 C CA . ASN A 1 179 ? -14.569 -0.066 14.194 1.00 91.88 179 ASN A CA 1
ATOM 1422 C C . ASN A 1 179 ? -14.798 -1.592 14.302 1.00 91.88 179 ASN A C 1
ATOM 1424 O O . ASN A 1 179 ? -15.949 -2.011 14.180 1.00 91.88 179 ASN A O 1
ATOM 1428 N N . PRO A 1 180 ? -13.768 -2.450 14.460 1.00 86.94 180 PRO A N 1
ATOM 1429 C CA . PRO A 1 180 ? -13.990 -3.891 14.440 1.00 86.94 180 PRO A CA 1
ATOM 1430 C C . PRO A 1 180 ? -14.862 -4.347 15.612 1.00 86.94 180 PRO A C 1
ATOM 1432 O O . PRO A 1 180 ? -14.609 -3.999 16.767 1.00 86.94 180 PRO A O 1
ATOM 1435 N N . GLU A 1 181 ? -15.847 -5.196 15.323 1.00 77.19 181 GLU A N 1
ATOM 1436 C CA . GLU A 1 181 ? -16.570 -5.914 16.369 1.00 77.19 181 GLU A CA 1
ATOM 1437 C C . GLU A 1 181 ? -15.640 -6.876 17.126 1.00 77.19 181 GLU A C 1
ATOM 1439 O O . GLU A 1 181 ? -14.581 -7.287 16.639 1.00 77.19 181 GLU A O 1
ATOM 1444 N N . PHE A 1 182 ? -16.047 -7.273 18.334 1.00 62.19 182 PHE A N 1
ATOM 1445 C CA . PHE A 1 182 ? -15.309 -8.230 19.157 1.00 62.19 182 PHE A CA 1
ATOM 1446 C C . PHE A 1 182 ? -15.421 -9.654 18.577 1.00 62.19 182 PHE A C 1
ATOM 1448 O O . PHE A 1 182 ? -16.119 -10.521 19.099 1.00 62.19 182 PHE A O 1
ATOM 1455 N N . VAL A 1 183 ? -14.724 -9.911 17.471 1.00 61.47 183 VAL A N 1
ATOM 1456 C CA . VAL A 1 183 ? -14.582 -11.244 16.880 1.00 61.47 183 VAL A CA 1
ATOM 1457 C C . VAL A 1 183 ? -13.408 -11.982 17.525 1.00 61.47 183 VAL A C 1
ATOM 1459 O O . VAL A 1 183 ? -12.387 -11.383 17.862 1.00 61.47 183 VAL A O 1
ATOM 1462 N N . LYS A 1 184 ? -13.538 -13.308 17.697 1.00 59.25 184 LYS A N 1
ATOM 1463 C CA . LYS A 1 184 ? -12.522 -14.163 18.351 1.00 59.25 184 LYS A CA 1
ATOM 1464 C C . LYS A 1 184 ? -11.121 -14.035 17.737 1.00 59.25 184 LYS A C 1
ATOM 1466 O O . LYS A 1 184 ? -10.147 -14.286 18.440 1.00 59.25 184 LYS A O 1
ATOM 1471 N N . GLN A 1 185 ? -11.020 -13.656 16.462 1.00 78.19 185 GLN A N 1
ATOM 1472 C CA . GLN A 1 185 ? -9.757 -13.355 15.796 1.00 78.19 185 GLN A CA 1
ATOM 1473 C C . GLN A 1 185 ? -10.012 -12.450 14.583 1.00 78.19 185 GLN A C 1
ATOM 1475 O O . GLN A 1 185 ? -10.789 -12.806 13.701 1.00 78.19 185 GLN A O 1
ATOM 1480 N N . LEU A 1 186 ? -9.371 -11.282 14.542 1.00 86.31 186 LEU A N 1
ATOM 1481 C CA . LEU A 1 186 ? -9.345 -10.429 13.350 1.00 86.31 186 LEU A CA 1
ATOM 1482 C C . LEU A 1 186 ? -8.354 -11.003 12.328 1.00 86.31 186 LEU A C 1
ATOM 1484 O O . LEU A 1 186 ? -7.352 -11.600 12.727 1.00 86.31 186 LEU A O 1
ATOM 1488 N N . ASN A 1 187 ? -8.633 -10.841 11.035 1.00 88.50 187 ASN A N 1
ATOM 1489 C CA . ASN A 1 187 ? -7.733 -11.139 9.916 1.00 88.50 187 ASN A CA 1
ATOM 1490 C C . ASN A 1 187 ? -8.146 -10.311 8.676 1.00 88.50 187 ASN A C 1
ATOM 1492 O O . ASN A 1 187 ? -9.155 -9.602 8.704 1.00 88.50 187 ASN A O 1
ATOM 1496 N N . TYR A 1 188 ? -7.392 -10.428 7.583 1.00 88.06 188 TYR A N 1
ATOM 1497 C CA . TYR A 1 188 ? -7.618 -9.676 6.341 1.00 88.06 188 TYR A CA 1
ATOM 1498 C C . TYR A 1 188 ? -8.963 -9.945 5.634 1.00 88.06 188 TYR A C 1
ATOM 1500 O O . TYR A 1 188 ? -9.362 -9.157 4.779 1.00 88.06 188 TYR A O 1
ATOM 1508 N N . GLU A 1 189 ? -9.662 -11.036 5.960 1.00 89.69 189 GLU A N 1
ATOM 1509 C CA . GLU A 1 189 ? -10.985 -11.358 5.400 1.00 89.69 189 GLU A CA 1
ATOM 1510 C C . GLU A 1 189 ? -12.114 -10.622 6.135 1.00 89.69 189 GLU A C 1
ATOM 1512 O O . GLU A 1 189 ? -13.256 -10.603 5.677 1.00 89.69 189 GLU A O 1
ATOM 1517 N N . ASN A 1 190 ? -11.811 -10.008 7.280 1.00 90.19 190 ASN A N 1
ATOM 1518 C CA . ASN A 1 190 ? -12.789 -9.296 8.082 1.00 90.19 190 ASN A CA 1
ATOM 1519 C C . ASN A 1 190 ? -13.289 -8.020 7.378 1.00 90.19 190 ASN A C 1
ATOM 1521 O O . ASN A 1 190 ? -12.521 -7.264 6.781 1.00 90.19 190 ASN A O 1
ATOM 1525 N N . GLU A 1 191 ? -14.583 -7.727 7.510 1.00 91.12 191 GLU A N 1
ATOM 1526 C CA . GLU A 1 191 ? -15.219 -6.580 6.853 1.00 91.12 191 GLU A CA 1
ATOM 1527 C C . GLU A 1 191 ? -14.660 -5.218 7.290 1.00 91.12 191 GLU A C 1
ATOM 1529 O O . GLU A 1 191 ? -14.736 -4.258 6.521 1.00 91.12 191 GLU A O 1
ATOM 1534 N N . HIS A 1 192 ? -14.048 -5.153 8.472 1.00 92.75 192 HIS A N 1
ATOM 1535 C CA . HIS A 1 192 ? -13.439 -3.961 9.056 1.00 92.75 192 HIS A CA 1
ATOM 1536 C C . HIS A 1 192 ? -11.975 -3.754 8.651 1.00 92.75 192 HIS A C 1
ATOM 1538 O O . HIS A 1 192 ? -11.369 -2.757 9.046 1.00 92.75 192 HIS A O 1
ATOM 1544 N N . PHE A 1 193 ? -11.380 -4.688 7.902 1.00 94.19 193 PHE A N 1
ATOM 1545 C CA . PHE A 1 193 ? -9.983 -4.617 7.485 1.00 94.19 193 PHE A CA 1
ATOM 1546 C C . PHE A 1 193 ? -9.752 -3.470 6.493 1.00 94.19 193 PHE A C 1
ATOM 1548 O O . PHE A 1 193 ? -10.332 -3.441 5.407 1.00 94.19 193 PHE A O 1
ATOM 1555 N N . LEU A 1 194 ? -8.878 -2.533 6.864 1.00 94.19 194 LEU A N 1
ATOM 1556 C CA . LEU A 1 194 ? -8.509 -1.375 6.047 1.00 94.19 194 LEU A CA 1
ATOM 1557 C C . LEU A 1 194 ? -7.327 -1.662 5.123 1.00 94.19 194 LEU A C 1
ATOM 1559 O O . LEU A 1 194 ? -7.257 -1.121 4.021 1.00 94.19 194 LEU A O 1
ATOM 1563 N N . GLY A 1 195 ? -6.378 -2.473 5.582 1.00 92.44 195 GLY A N 1
ATOM 1564 C CA . GLY A 1 195 ? -5.141 -2.739 4.864 1.00 92.44 195 GLY A CA 1
ATOM 1565 C C . GLY A 1 195 ? -3.980 -3.045 5.799 1.00 92.44 195 GLY A C 1
ATOM 1566 O O . GLY A 1 195 ? -4.144 -3.199 7.012 1.00 92.44 195 GLY A O 1
ATOM 1567 N N . ILE A 1 196 ? -2.790 -3.113 5.207 1.00 92.12 196 ILE A N 1
ATOM 1568 C CA . ILE A 1 196 ? -1.542 -3.365 5.923 1.00 92.12 196 ILE A CA 1
ATOM 1569 C C . ILE A 1 196 ? -0.624 -2.148 5.867 1.00 92.12 196 ILE A C 1
ATOM 1571 O O . ILE A 1 196 ? -0.505 -1.481 4.839 1.00 92.12 196 ILE A O 1
ATOM 1575 N N . LEU A 1 197 ? 0.084 -1.915 6.964 1.00 90.25 197 LEU A N 1
ATOM 1576 C CA . LEU A 1 197 ? 1.326 -1.164 6.983 1.00 90.25 197 LEU A CA 1
ATOM 1577 C C . LEU A 1 197 ? 2.478 -2.173 6.912 1.00 90.25 197 LEU A C 1
ATOM 1579 O O . LEU A 1 197 ? 2.811 -2.827 7.903 1.00 90.25 197 LEU A O 1
ATOM 1583 N N . ASP A 1 198 ? 3.057 -2.312 5.721 1.00 87.31 198 ASP A N 1
ATOM 1584 C CA . ASP A 1 198 ? 4.282 -3.081 5.501 1.00 87.31 198 ASP A CA 1
ATOM 1585 C C . ASP A 1 198 ? 5.508 -2.247 5.892 1.00 87.31 198 ASP A C 1
ATOM 1587 O O . ASP A 1 198 ? 5.717 -1.137 5.387 1.00 87.31 198 ASP A O 1
ATOM 1591 N N . LEU A 1 199 ? 6.326 -2.773 6.805 1.00 84.88 199 LEU A N 1
ATOM 1592 C CA . LEU A 1 199 ? 7.435 -2.007 7.374 1.00 84.88 199 LEU A CA 1
ATOM 1593 C C . LEU A 1 199 ? 8.648 -1.913 6.462 1.00 84.88 199 LEU A C 1
ATOM 1595 O O . LEU A 1 199 ? 9.419 -0.962 6.585 1.00 84.88 199 LEU A O 1
ATOM 1599 N N . PHE A 1 200 ? 8.794 -2.835 5.514 1.00 80.94 200 PHE A N 1
ATOM 1600 C CA . PHE A 1 200 ? 9.808 -2.711 4.475 1.00 80.94 200 PHE A CA 1
ATOM 1601 C C . PHE A 1 200 ? 9.543 -1.466 3.614 1.00 80.94 200 PHE A C 1
ATOM 1603 O O . PHE A 1 200 ? 10.419 -0.615 3.440 1.00 80.94 200 PHE A O 1
ATOM 1610 N N . THR A 1 201 ? 8.300 -1.307 3.156 1.00 77.00 201 THR A N 1
ATOM 1611 C CA . THR A 1 201 ? 7.846 -0.144 2.385 1.00 77.00 201 THR A CA 1
ATOM 1612 C C . THR A 1 201 ? 7.894 1.135 3.219 1.00 77.00 201 THR A C 1
ATOM 1614 O O . THR A 1 201 ? 8.397 2.158 2.754 1.00 77.00 201 THR A O 1
ATOM 1617 N N . A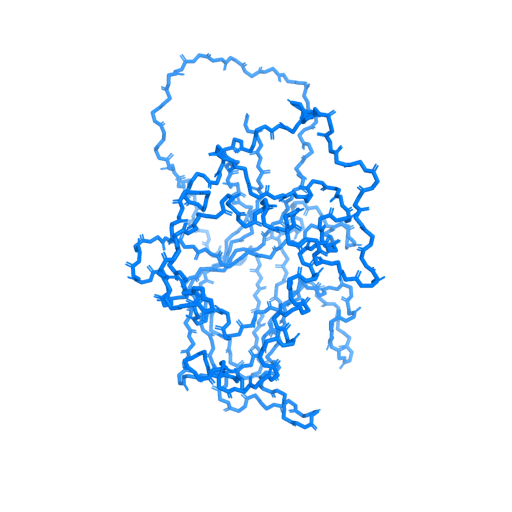LA A 1 202 ? 7.423 1.092 4.468 1.00 79.44 202 ALA A N 1
ATOM 1618 C CA . ALA A 1 202 ? 7.429 2.258 5.350 1.00 79.44 202 ALA A CA 1
ATOM 1619 C C . ALA A 1 202 ? 8.852 2.770 5.641 1.00 79.44 202 ALA A C 1
ATOM 1621 O O . ALA A 1 202 ? 9.079 3.982 5.631 1.00 79.44 202 ALA A O 1
ATOM 1622 N N . GLN A 1 203 ? 9.819 1.866 5.834 1.00 76.50 203 GLN A N 1
ATOM 1623 C CA . GLN A 1 203 ? 11.227 2.228 5.997 1.00 76.50 203 GLN A CA 1
ATOM 1624 C C . GLN A 1 203 ? 11.787 2.884 4.728 1.00 76.50 203 GLN A C 1
ATOM 1626 O O . GLN A 1 203 ? 12.371 3.965 4.802 1.00 76.50 203 GLN A O 1
ATOM 1631 N N . ALA A 1 204 ? 11.551 2.276 3.559 1.00 73.19 204 ALA A N 1
ATOM 1632 C CA . ALA A 1 204 ? 12.020 2.801 2.278 1.00 73.19 204 ALA A CA 1
ATOM 1633 C C . ALA A 1 204 ? 11.450 4.197 1.968 1.00 73.19 204 ALA A C 1
ATOM 1635 O O . ALA A 1 204 ? 12.179 5.073 1.500 1.00 73.19 204 ALA A O 1
ATOM 1636 N N . ILE A 1 205 ? 10.167 4.429 2.274 1.00 69.62 205 ILE A N 1
ATOM 1637 C CA . ILE A 1 205 ? 9.536 5.749 2.156 1.00 69.62 205 ILE A CA 1
ATOM 1638 C C . ILE A 1 205 ? 10.247 6.750 3.071 1.00 69.62 205 ILE A C 1
ATOM 1640 O O . ILE A 1 205 ? 10.671 7.803 2.601 1.00 69.62 205 ILE A O 1
ATOM 1644 N N . ASN A 1 206 ? 10.431 6.431 4.355 1.00 68.50 206 ASN A N 1
ATOM 1645 C CA . ASN A 1 206 ? 11.055 7.355 5.304 1.00 68.50 206 ASN A CA 1
ATOM 1646 C C . ASN A 1 206 ? 12.488 7.745 4.885 1.00 68.50 206 ASN A C 1
ATOM 1648 O O . ASN A 1 206 ? 12.869 8.915 4.954 1.00 68.50 206 ASN A O 1
ATOM 1652 N N . ASP A 1 207 ? 13.268 6.785 4.385 1.00 68.81 207 ASP A N 1
ATOM 1653 C CA . ASP A 1 207 ? 14.630 7.036 3.907 1.00 68.81 207 ASP A CA 1
ATOM 1654 C C . ASP A 1 207 ? 14.649 7.888 2.629 1.00 68.81 207 ASP A C 1
ATOM 1656 O O . ASP A 1 207 ? 15.483 8.789 2.496 1.00 68.81 207 ASP A O 1
ATOM 1660 N N . HIS A 1 208 ? 13.689 7.687 1.719 1.00 61.66 208 HIS A N 1
ATOM 1661 C CA . HIS A 1 208 ? 13.552 8.520 0.526 1.00 61.66 208 HIS A CA 1
ATOM 1662 C C . HIS A 1 208 ? 13.172 9.971 0.867 1.00 61.66 208 HIS A C 1
ATOM 1664 O O . HIS A 1 208 ? 13.730 10.911 0.294 1.00 61.66 208 HIS A O 1
ATOM 1670 N N . LEU A 1 209 ? 12.281 10.182 1.841 1.00 61.34 209 LEU A N 1
ATOM 1671 C CA . LEU A 1 209 ? 11.798 11.518 2.217 1.00 61.34 209 LEU A CA 1
ATOM 1672 C C . LEU A 1 209 ? 12.857 12.376 2.906 1.00 61.34 209 LEU A C 1
ATOM 1674 O O . LEU A 1 209 ? 12.960 13.570 2.619 1.00 61.34 209 LEU A O 1
ATOM 1678 N N . LYS A 1 210 ? 13.702 11.771 3.749 1.00 58.41 210 LYS A N 1
ATOM 1679 C CA . LYS A 1 210 ? 14.845 12.467 4.366 1.00 58.41 210 LYS A CA 1
ATOM 1680 C C . LYS A 1 210 ? 15.797 13.059 3.324 1.00 58.41 210 LYS A C 1
ATOM 1682 O O . LYS A 1 210 ? 16.412 14.085 3.592 1.00 58.41 210 LYS A O 1
ATOM 1687 N N . SER A 1 211 ? 15.905 12.432 2.151 1.00 55.41 211 SER A N 1
ATOM 1688 C CA . SER A 1 211 ? 16.803 12.872 1.076 1.00 55.41 211 SER A CA 1
ATOM 1689 C C . SER A 1 211 ? 16.237 13.992 0.191 1.00 55.41 211 SER A C 1
ATOM 1691 O O . SER A 1 211 ? 17.015 14.757 -0.371 1.00 55.41 211 SER A O 1
ATOM 1693 N N . ASN A 1 212 ? 14.906 14.119 0.092 1.00 54.09 212 ASN A N 1
ATOM 1694 C CA . ASN A 1 212 ? 14.240 15.036 -0.845 1.00 54.09 212 ASN A CA 1
ATOM 1695 C C . ASN A 1 212 ? 13.473 16.193 -0.172 1.00 54.09 212 ASN A C 1
ATOM 1697 O O . ASN A 1 212 ? 12.887 17.007 -0.876 1.00 54.09 212 ASN A O 1
ATOM 1701 N N . HIS A 1 213 ? 13.482 16.295 1.166 1.00 49.50 213 HIS A N 1
ATOM 1702 C CA . HIS A 1 213 ? 12.774 17.333 1.941 1.00 49.50 213 HIS A CA 1
ATOM 1703 C C . HIS A 1 213 ? 11.258 17.437 1.665 1.00 49.50 213 HIS A C 1
ATOM 1705 O O . HIS A 1 213 ? 10.640 18.460 1.962 1.00 49.50 213 HIS A O 1
ATOM 1711 N N . GLU A 1 214 ? 10.636 16.385 1.135 1.00 52.78 214 GLU A N 1
ATOM 1712 C CA . GLU A 1 214 ? 9.191 16.329 0.918 1.00 52.78 214 GLU A CA 1
ATOM 1713 C C . GLU A 1 214 ? 8.508 15.592 2.076 1.00 52.78 214 GLU A C 1
ATOM 1715 O O . GLU A 1 214 ? 8.962 14.537 2.520 1.00 52.78 214 GLU A O 1
ATOM 1720 N N . GLN A 1 215 ? 7.399 16.141 2.575 1.00 54.78 215 GLN A N 1
ATOM 1721 C CA . GLN A 1 215 ? 6.485 15.402 3.445 1.00 54.78 215 GLN A CA 1
ATOM 1722 C C . GLN A 1 215 ? 5.622 14.509 2.557 1.00 54.78 215 GLN A C 1
ATOM 1724 O O . GLN A 1 215 ? 4.832 15.013 1.760 1.00 54.78 215 GLN A O 1
ATOM 1729 N N . SER A 1 216 ? 5.754 13.191 2.691 1.00 62.97 216 SER A N 1
ATOM 1730 C CA . SER A 1 216 ? 4.784 12.260 2.120 1.00 62.97 216 SER A CA 1
ATOM 1731 C C . SER A 1 216 ? 4.216 11.383 3.223 1.00 62.97 216 SER A C 1
ATOM 1733 O O . SER A 1 216 ? 4.933 10.937 4.121 1.00 62.97 216 SER A O 1
ATOM 1735 N N . ALA A 1 217 ? 2.904 11.196 3.168 1.00 77.12 217 ALA A N 1
ATOM 1736 C CA . ALA A 1 217 ? 2.179 10.299 4.041 1.00 77.12 217 ALA A CA 1
ATOM 1737 C C . ALA A 1 217 ? 1.919 8.989 3.299 1.00 77.12 217 ALA A C 1
ATOM 1739 O O . ALA A 1 217 ? 1.604 9.008 2.104 1.00 77.12 217 ALA A O 1
ATOM 1740 N N . LEU A 1 218 ? 1.991 7.861 4.004 1.00 85.31 218 LEU A N 1
ATOM 1741 C CA . LEU A 1 218 ? 1.419 6.625 3.480 1.00 85.31 218 LEU A CA 1
ATOM 1742 C C . LEU A 1 218 ? -0.103 6.767 3.494 1.00 85.31 218 LEU A C 1
ATOM 1744 O O . LEU A 1 218 ? -0.667 7.129 4.523 1.00 85.31 218 LEU A O 1
ATOM 1748 N N . LYS A 1 219 ? -0.764 6.476 2.372 1.00 88.44 219 LYS A N 1
ATOM 1749 C CA . LYS A 1 219 ? -2.215 6.643 2.225 1.00 88.44 219 LYS A CA 1
ATOM 1750 C C . LYS A 1 219 ? -2.887 5.303 1.996 1.00 88.44 219 LYS A C 1
ATOM 1752 O O . LYS A 1 219 ? -2.480 4.555 1.111 1.00 88.44 219 LYS A O 1
ATOM 1757 N N . ILE A 1 220 ? -3.957 5.043 2.735 1.00 91.00 220 ILE A N 1
ATOM 1758 C CA . ILE A 1 220 ? -4.834 3.888 2.523 1.00 91.00 220 ILE A CA 1
ATOM 1759 C C . ILE A 1 220 ? -6.211 4.410 2.126 1.00 91.00 220 ILE A C 1
ATOM 1761 O O . ILE A 1 220 ? -6.789 5.218 2.849 1.00 91.00 220 ILE A O 1
ATOM 1765 N N . ASN A 1 221 ? -6.731 3.971 0.975 1.00 90.75 221 ASN A N 1
ATOM 1766 C CA . ASN A 1 221 ? -8.098 4.288 0.561 1.00 90.75 221 ASN A CA 1
ATOM 1767 C C . ASN A 1 221 ? -9.081 3.451 1.385 1.00 90.75 221 ASN A C 1
ATOM 1769 O O . ASN A 1 221 ? -9.176 2.242 1.188 1.00 90.75 221 ASN A O 1
ATOM 1773 N N . ILE A 1 222 ? -9.825 4.103 2.274 1.00 92.50 222 ILE A N 1
ATOM 1774 C CA . ILE A 1 222 ? -10.784 3.437 3.158 1.00 92.50 222 ILE A CA 1
ATOM 1775 C C . ILE A 1 222 ? -12.216 3.483 2.627 1.00 92.50 222 ILE A C 1
ATOM 1777 O O . ILE A 1 222 ? -13.099 2.862 3.209 1.00 92.50 222 ILE A O 1
ATOM 1781 N N . THR A 1 223 ? -12.458 4.168 1.505 1.00 89.94 223 THR A N 1
ATOM 1782 C CA . THR A 1 223 ? -13.790 4.314 0.891 1.00 89.94 223 THR A CA 1
ATOM 1783 C C . THR A 1 223 ? -14.555 2.993 0.765 1.00 89.94 223 THR A C 1
ATOM 1785 O O . THR A 1 223 ? -15.727 2.970 1.139 1.00 89.94 223 THR A O 1
ATOM 1788 N N . PRO A 1 224 ? -13.946 1.875 0.306 1.00 89.50 224 PRO A N 1
ATOM 1789 C CA . PRO A 1 224 ? -14.669 0.608 0.213 1.00 89.50 224 PRO A CA 1
ATOM 1790 C C . PRO A 1 224 ? -15.177 0.108 1.570 1.00 89.50 224 PRO A C 1
ATOM 1792 O O . PRO A 1 224 ? -16.281 -0.422 1.645 1.00 89.50 224 PRO A O 1
ATOM 1795 N N . VAL A 1 225 ? -14.399 0.306 2.638 1.00 91.88 225 VAL A N 1
ATOM 1796 C CA . VAL A 1 225 ? -14.756 -0.127 3.996 1.00 91.88 225 VAL A CA 1
ATOM 1797 C C . VAL A 1 225 ? -15.793 0.808 4.608 1.00 91.88 225 VAL A C 1
ATOM 1799 O O . VAL A 1 225 ? -16.778 0.331 5.157 1.00 91.88 225 VAL A O 1
ATOM 1802 N N . VAL A 1 226 ? -15.644 2.125 4.436 1.00 90.81 226 VAL A N 1
ATOM 1803 C CA . VAL A 1 226 ? -16.651 3.111 4.873 1.00 90.81 226 VAL A CA 1
ATOM 1804 C C . VAL A 1 226 ? -18.011 2.809 4.245 1.00 90.81 226 VAL A C 1
ATOM 1806 O O . VAL A 1 226 ? -19.014 2.751 4.953 1.00 90.81 226 VAL A O 1
ATOM 1809 N N . ASN A 1 227 ? -18.040 2.555 2.933 1.00 90.25 227 ASN A N 1
ATOM 1810 C CA . ASN A 1 227 ? -19.270 2.223 2.217 1.00 90.25 227 ASN A CA 1
ATOM 1811 C C . ASN A 1 227 ? -19.860 0.885 2.678 1.00 90.25 227 ASN A C 1
ATOM 1813 O O . ASN A 1 227 ? -21.072 0.789 2.847 1.00 90.25 227 ASN A O 1
ATOM 1817 N N . ARG A 1 228 ? -19.018 -0.136 2.890 1.00 91.12 228 ARG A N 1
ATOM 1818 C CA . ARG A 1 228 ? -19.439 -1.461 3.371 1.00 91.12 228 ARG A CA 1
ATOM 1819 C C . ARG A 1 228 ? -20.081 -1.390 4.755 1.00 91.12 228 ARG A C 1
ATOM 1821 O O . ARG A 1 228 ? -21.119 -2.000 4.965 1.00 91.12 228 ARG A O 1
ATOM 1828 N N . LEU A 1 229 ? -19.483 -0.620 5.664 1.00 88.94 229 LEU A N 1
ATOM 1829 C CA . LEU A 1 229 ? -19.969 -0.436 7.033 1.00 88.94 229 LEU A CA 1
ATOM 1830 C C . LEU A 1 229 ? -21.099 0.605 7.141 1.00 88.94 229 LEU A C 1
ATOM 1832 O O . LEU A 1 229 ? -21.637 0.809 8.224 1.00 88.94 229 LEU A O 1
ATOM 1836 N N . GLY A 1 230 ? -21.454 1.284 6.044 1.00 89.00 230 GLY A N 1
ATOM 1837 C CA . GLY A 1 230 ? -22.519 2.289 6.024 1.00 89.00 230 GLY A CA 1
ATOM 1838 C C . GLY A 1 230 ? -22.229 3.537 6.866 1.00 89.00 230 GLY A C 1
ATOM 1839 O O . GLY A 1 230 ? -23.167 4.180 7.331 1.00 89.00 230 GLY A O 1
ATOM 1840 N N . LEU A 1 231 ? -20.954 3.880 7.078 1.00 87.12 231 LEU A N 1
ATOM 1841 C CA . LEU A 1 231 ? -20.552 4.979 7.962 1.00 87.12 231 LEU A CA 1
ATOM 1842 C C . LEU A 1 231 ? -20.697 6.343 7.274 1.00 87.12 231 LEU A C 1
ATOM 1844 O O . LEU A 1 231 ? -20.248 6.546 6.143 1.00 87.12 231 LEU A O 1
ATOM 1848 N N . SER A 1 232 ? -21.279 7.310 7.981 1.00 85.69 232 SER A N 1
ATOM 1849 C CA . SER A 1 232 ? -21.325 8.713 7.568 1.00 85.69 232 SER A CA 1
ATOM 1850 C C . SER A 1 232 ? -20.040 9.466 7.939 1.00 85.69 232 SER A C 1
ATOM 1852 O O . SER A 1 232 ? -19.218 9.000 8.726 1.00 85.69 232 SER A O 1
ATOM 1854 N N . PHE A 1 233 ? -19.876 10.692 7.423 1.00 81.56 233 PHE A N 1
ATOM 1855 C CA . PHE A 1 233 ? -18.769 11.567 7.837 1.00 81.56 233 PHE A CA 1
ATOM 1856 C C . PHE A 1 233 ? -18.756 11.864 9.338 1.00 81.56 233 PHE A C 1
ATOM 1858 O O . PHE A 1 233 ? -17.682 12.097 9.887 1.00 81.56 233 PHE A O 1
ATOM 1865 N N . GLU A 1 234 ? -19.918 11.887 9.991 1.00 82.62 234 GLU A N 1
ATOM 1866 C CA . GLU A 1 234 ? -19.985 12.140 11.430 1.00 82.62 234 GLU A CA 1
ATOM 1867 C C . GLU A 1 234 ? -19.574 10.898 12.226 1.00 82.62 234 GLU A C 1
ATOM 1869 O O . GLU A 1 234 ? -18.806 11.017 13.178 1.00 82.62 234 GLU A O 1
ATOM 1874 N N . ASP A 1 235 ? -19.960 9.704 11.765 1.00 86.31 235 ASP A N 1
ATOM 1875 C CA . ASP A 1 235 ? -19.531 8.438 12.374 1.00 86.31 235 ASP A CA 1
ATOM 1876 C C . ASP A 1 235 ? -18.006 8.272 12.297 1.00 86.31 235 ASP A C 1
ATOM 1878 O O . ASP A 1 235 ? -17.363 7.823 13.247 1.00 86.31 235 ASP A O 1
ATOM 1882 N N . LEU A 1 236 ? -17.390 8.712 11.191 1.00 86.25 236 LEU A N 1
ATOM 1883 C CA . LEU A 1 236 ? -15.934 8.681 11.016 1.00 86.25 236 LEU A CA 1
ATOM 1884 C C . LEU A 1 236 ? -15.180 9.536 12.036 1.00 86.25 236 LEU A C 1
ATOM 1886 O O . LEU A 1 236 ? -14.073 9.176 12.434 1.00 86.25 236 LEU A O 1
ATOM 1890 N N . LYS A 1 237 ? -15.767 10.645 12.498 1.00 85.25 237 LYS A N 1
ATOM 1891 C CA . LYS A 1 237 ? -15.140 11.492 13.524 1.00 85.25 237 LYS A CA 1
ATOM 1892 C C . LYS A 1 237 ? -15.098 10.833 14.897 1.00 85.25 237 LYS A C 1
ATOM 1894 O O . LYS A 1 237 ? -14.311 11.286 15.718 1.00 85.25 237 LYS A O 1
ATOM 1899 N N . GLN A 1 238 ? -15.922 9.813 15.126 1.00 85.75 238 GLN A N 1
ATOM 1900 C CA . GLN A 1 238 ? -16.020 9.062 16.381 1.00 85.75 238 GLN A CA 1
ATOM 1901 C C . GLN A 1 238 ? -15.534 7.614 16.232 1.00 85.75 238 GLN A C 1
ATOM 1903 O O . GLN A 1 238 ? -15.781 6.783 17.100 1.00 85.75 238 GLN A O 1
ATOM 1908 N N . SER A 1 239 ? -14.901 7.287 15.103 1.00 90.00 239 SER A N 1
ATOM 1909 C CA . SER A 1 239 ? -14.500 5.918 14.798 1.00 90.00 239 SER A CA 1
ATOM 1910 C C . SER A 1 239 ? -13.211 5.508 15.514 1.00 90.00 239 SER A C 1
ATOM 1912 O O . SER A 1 239 ? -12.300 6.311 15.725 1.00 90.00 239 SER A O 1
ATOM 1914 N N . GLU A 1 240 ? -13.114 4.218 15.806 1.00 91.81 240 GLU A N 1
ATOM 1915 C CA . GLU A 1 240 ? -11.936 3.548 16.328 1.00 91.81 240 GLU A CA 1
ATOM 1916 C C . GLU A 1 240 ? -11.066 3.010 15.194 1.00 91.81 240 GLU A C 1
ATOM 1918 O O . GLU A 1 240 ? -11.549 2.335 14.282 1.00 91.81 240 GLU A O 1
ATOM 1923 N N . ILE A 1 241 ? -9.759 3.229 15.301 1.00 92.50 241 ILE A N 1
ATOM 1924 C CA . ILE A 1 241 ? -8.753 2.493 14.543 1.00 92.50 241 ILE A CA 1
ATOM 1925 C C . ILE A 1 241 ? -8.038 1.528 15.480 1.00 92.50 241 ILE A C 1
ATOM 1927 O O . ILE A 1 241 ? -7.538 1.916 16.539 1.00 92.50 241 ILE A O 1
ATOM 1931 N N . ILE A 1 242 ? -7.922 0.277 15.043 1.00 91.94 242 ILE A N 1
ATOM 1932 C CA . ILE A 1 242 ? -7.122 -0.743 15.717 1.00 91.94 242 ILE A CA 1
ATOM 1933 C C . ILE A 1 242 ? -5.949 -1.147 14.833 1.00 91.94 242 ILE A C 1
ATOM 1935 O O . ILE A 1 242 ? -6.110 -1.425 13.647 1.00 91.94 242 ILE A O 1
ATOM 1939 N N . PHE A 1 243 ? -4.777 -1.230 15.452 1.00 92.69 243 PHE A N 1
ATOM 1940 C CA . PHE A 1 243 ? -3.551 -1.757 14.878 1.00 92.69 243 PHE A CA 1
ATOM 1941 C C . PHE A 1 243 ? -3.276 -3.131 15.481 1.00 92.69 243 PHE A C 1
ATOM 1943 O O . PHE A 1 243 ? -3.039 -3.239 16.687 1.00 92.69 243 PHE A O 1
ATOM 1950 N N . ILE A 1 244 ? -3.279 -4.170 14.651 1.00 90.56 244 ILE A N 1
ATOM 1951 C CA . ILE A 1 244 ? -2.873 -5.519 15.042 1.00 90.56 244 ILE A CA 1
ATOM 1952 C C . ILE A 1 244 ? -1.471 -5.768 14.510 1.00 90.56 244 ILE A C 1
ATOM 1954 O O . ILE A 1 244 ? -1.216 -5.761 13.307 1.00 90.56 244 ILE A O 1
ATOM 1958 N N . ASN A 1 245 ? -0.549 -5.989 15.432 1.00 89.19 245 ASN A N 1
ATOM 1959 C CA . ASN A 1 245 ? 0.826 -6.296 15.109 1.00 89.19 245 ASN A CA 1
ATOM 1960 C C . ASN A 1 245 ? 0.938 -7.774 14.729 1.00 89.19 245 ASN A C 1
ATOM 1962 O O . ASN A 1 245 ? 0.733 -8.635 15.576 1.00 89.19 245 ASN A O 1
ATOM 1966 N N . ARG A 1 246 ? 1.249 -8.067 13.465 1.00 87.38 246 ARG A N 1
ATOM 1967 C CA . ARG A 1 246 ? 1.476 -9.441 12.988 1.00 87.38 246 ARG A CA 1
ATOM 1968 C C . ARG A 1 246 ? 2.947 -9.830 13.016 1.00 87.38 246 ARG A C 1
ATOM 1970 O O . ARG A 1 246 ? 3.277 -11.013 12.969 1.00 87.38 246 ARG A O 1
ATOM 1977 N N . GLY A 1 247 ? 3.834 -8.841 13.123 1.00 86.19 247 GLY A N 1
ATOM 1978 C CA . GLY A 1 247 ? 5.273 -9.046 13.098 1.00 86.19 247 GLY A CA 1
ATOM 1979 C C . GLY A 1 247 ? 5.733 -9.736 11.816 1.00 86.19 247 GLY A C 1
ATOM 1980 O O . GLY A 1 247 ? 5.148 -9.559 10.742 1.00 86.19 247 GLY A O 1
ATOM 1981 N N . GLU A 1 248 ? 6.808 -10.506 11.933 1.00 83.44 248 GLU A N 1
ATOM 1982 C CA . GLU A 1 248 ? 7.328 -11.335 10.848 1.00 83.44 248 GLU A CA 1
ATOM 1983 C C . GLU A 1 248 ? 6.567 -12.656 10.787 1.00 83.44 248 GLU A C 1
ATOM 1985 O O . GLU A 1 248 ? 6.295 -13.264 11.820 1.00 83.44 248 GLU A O 1
ATOM 1990 N N . ASN A 1 249 ? 6.282 -13.149 9.584 1.00 77.44 249 ASN A N 1
ATOM 1991 C CA . ASN A 1 249 ? 5.783 -14.507 9.416 1.00 77.44 249 ASN A CA 1
ATOM 1992 C C . ASN A 1 249 ? 6.952 -15.436 9.073 1.00 77.44 249 ASN A C 1
ATOM 1994 O O . ASN A 1 249 ? 7.509 -15.370 7.977 1.00 77.44 249 ASN A O 1
ATOM 1998 N N . ILE A 1 250 ? 7.325 -16.298 10.018 1.00 75.62 250 ILE A N 1
ATOM 1999 C CA . ILE A 1 250 ? 8.393 -17.284 9.851 1.00 75.62 250 ILE A CA 1
ATOM 2000 C C . ILE A 1 250 ? 7.754 -18.670 9.915 1.00 75.62 250 ILE A C 1
ATOM 2002 O O . ILE A 1 250 ? 7.248 -19.084 10.957 1.00 75.62 250 ILE A O 1
ATOM 2006 N N . ASN A 1 251 ? 7.779 -19.404 8.799 1.00 77.69 251 ASN A N 1
ATOM 2007 C CA . ASN A 1 251 ? 7.206 -20.753 8.682 1.00 77.69 251 ASN A CA 1
ATOM 2008 C C . ASN A 1 251 ? 5.727 -20.840 9.116 1.00 77.69 251 ASN A C 1
ATOM 2010 O O . ASN A 1 251 ? 5.325 -21.793 9.784 1.00 77.69 251 ASN A O 1
ATOM 2014 N N . GLY A 1 252 ? 4.922 -19.831 8.772 1.00 75.50 252 GLY A N 1
ATOM 2015 C CA . GLY A 1 252 ? 3.498 -19.778 9.116 1.00 75.50 252 GLY A CA 1
ATOM 2016 C C . GLY A 1 252 ? 3.211 -19.319 10.547 1.00 75.50 252 GLY A C 1
ATOM 2017 O O . GLY A 1 252 ? 2.062 -19.389 10.978 1.00 75.50 252 GLY A O 1
ATOM 2018 N N . LYS A 1 253 ? 4.226 -18.874 11.299 1.00 79.88 253 LYS A N 1
ATOM 2019 C CA . LYS A 1 253 ? 4.079 -18.373 12.670 1.00 79.88 253 LYS A CA 1
ATOM 2020 C C . LYS A 1 253 ? 4.458 -16.902 12.752 1.00 79.88 253 LYS A C 1
ATOM 2022 O O . LYS A 1 253 ? 5.542 -16.509 12.325 1.00 79.88 253 LYS A O 1
ATOM 2027 N N . GLU A 1 254 ? 3.566 -16.119 13.346 1.00 83.19 254 GLU A N 1
ATOM 2028 C CA . GLU A 1 254 ? 3.794 -14.710 13.658 1.00 83.19 254 GLU A CA 1
ATOM 2029 C C . GLU A 1 254 ? 4.860 -14.563 14.754 1.00 83.19 254 GLU A C 1
ATOM 2031 O O . GLU A 1 254 ? 4.798 -15.213 15.802 1.00 83.19 254 GLU A O 1
ATOM 2036 N N . ASN A 1 255 ? 5.833 -13.684 14.525 1.00 81.00 255 ASN A N 1
ATOM 2037 C CA . ASN A 1 255 ? 6.858 -13.306 15.485 1.00 81.00 255 ASN A CA 1
ATOM 2038 C C . ASN A 1 255 ? 6.818 -11.794 15.725 1.00 81.00 255 ASN A C 1
ATOM 2040 O O . ASN A 1 255 ? 7.351 -11.002 14.950 1.00 81.00 255 ASN A O 1
ATOM 2044 N N . GLN A 1 256 ? 6.209 -11.408 16.844 1.00 76.69 256 GLN A N 1
ATOM 2045 C CA . GLN A 1 256 ? 5.972 -10.011 17.225 1.00 76.69 256 GLN A CA 1
ATOM 2046 C C . GLN A 1 256 ? 7.047 -9.459 18.185 1.00 76.69 256 GLN A C 1
ATOM 2048 O O . GLN A 1 256 ? 6.983 -8.302 18.594 1.00 76.69 256 GLN A O 1
ATOM 2053 N N . SER A 1 257 ? 8.042 -10.271 18.569 1.00 65.06 257 SER A N 1
ATOM 2054 C CA . SER A 1 257 ? 8.906 -10.043 19.747 1.00 65.06 257 SER A CA 1
ATOM 2055 C C . SER A 1 257 ? 9.775 -8.780 19.721 1.00 65.06 257 SER A C 1
ATOM 2057 O O . SER A 1 257 ? 10.308 -8.390 20.759 1.00 65.06 257 SER A O 1
ATOM 2059 N N . LYS A 1 258 ? 9.934 -8.134 18.564 1.00 70.38 258 LYS A N 1
ATOM 2060 C CA . LYS A 1 258 ? 10.797 -6.953 18.408 1.00 70.38 258 LYS A CA 1
ATOM 2061 C C . LYS A 1 258 ? 10.098 -5.748 17.788 1.00 70.38 258 LYS A C 1
ATOM 2063 O O . LYS A 1 258 ? 10.709 -4.687 17.726 1.00 70.38 258 LYS A O 1
ATOM 2068 N N . LEU A 1 259 ? 8.844 -5.894 17.354 1.00 75.31 259 LEU A N 1
ATOM 2069 C CA . LEU A 1 259 ? 8.188 -4.887 16.533 1.00 75.31 259 LEU A CA 1
ATOM 2070 C C . LEU A 1 259 ? 7.694 -3.710 17.381 1.00 75.31 259 LEU A C 1
ATOM 2072 O O . LEU A 1 259 ? 6.727 -3.840 18.132 1.00 75.31 259 LEU A O 1
ATOM 2076 N N . VAL A 1 260 ? 8.343 -2.556 17.220 1.00 83.12 260 VAL A N 1
ATOM 2077 C CA . VAL A 1 260 ? 7.882 -1.275 17.768 1.00 83.12 260 VAL A CA 1
ATOM 2078 C C . VAL A 1 260 ? 7.917 -0.231 16.661 1.00 83.12 260 VAL A C 1
ATOM 2080 O O . VAL A 1 260 ? 8.978 0.074 16.109 1.00 83.12 260 VAL A O 1
ATOM 2083 N N . VAL A 1 261 ? 6.743 0.308 16.342 1.00 88.88 261 VAL A N 1
ATOM 2084 C CA . VAL A 1 261 ? 6.550 1.308 15.287 1.00 88.88 261 VAL A CA 1
ATOM 2085 C C . VAL A 1 261 ? 5.899 2.533 15.897 1.00 88.88 261 VAL A C 1
ATOM 2087 O O . VAL A 1 261 ? 4.938 2.401 16.648 1.00 88.88 261 VAL A O 1
ATOM 2090 N N . SER A 1 262 ? 6.389 3.720 15.568 1.00 90.31 262 SER A N 1
ATOM 2091 C CA . SER A 1 262 ? 5.724 4.968 15.931 1.00 90.31 262 SER A CA 1
ATOM 2092 C C . SER A 1 262 ? 5.238 5.679 14.678 1.00 90.31 262 SER A C 1
ATOM 2094 O O . SER A 1 262 ? 5.920 5.710 13.660 1.00 90.31 262 SER A O 1
ATOM 2096 N N . ILE A 1 263 ? 4.047 6.256 14.754 1.00 90.31 263 ILE A N 1
ATOM 2097 C CA . ILE A 1 263 ? 3.458 7.089 13.707 1.00 90.31 263 ILE A CA 1
ATOM 2098 C C . ILE A 1 263 ? 3.276 8.466 14.323 1.00 90.31 263 ILE A C 1
ATOM 2100 O O . ILE A 1 263 ? 2.672 8.571 15.384 1.00 90.31 263 ILE A O 1
ATOM 2104 N N . GLY A 1 264 ? 3.818 9.519 13.713 1.00 88.69 264 GLY A N 1
ATOM 2105 C CA . GLY A 1 264 ? 3.789 10.857 14.310 1.00 88.69 264 GLY A CA 1
ATOM 2106 C C . GLY A 1 264 ? 2.457 11.586 14.144 1.00 88.69 264 GLY A C 1
ATOM 2107 O O . GLY A 1 264 ? 2.101 12.392 15.003 1.00 88.69 264 GLY A O 1
ATOM 2108 N N . LYS A 1 265 ? 1.717 11.309 13.065 1.00 89.31 265 LYS A N 1
ATOM 2109 C CA . LYS A 1 265 ? 0.370 11.849 12.841 1.00 89.31 265 LYS A CA 1
ATOM 2110 C C . LYS A 1 265 ? -0.462 10.892 11.992 1.00 89.31 265 LYS A C 1
ATOM 2112 O O . LYS A 1 265 ? 0.064 10.291 11.055 1.00 89.31 265 LYS A O 1
ATOM 2117 N N . ILE A 1 266 ? -1.750 10.781 12.316 1.00 90.81 266 ILE A N 1
ATOM 2118 C CA . ILE A 1 266 ? -2.732 10.052 11.512 1.00 90.81 266 ILE A CA 1
ATOM 2119 C C . ILE A 1 266 ? -3.861 11.013 11.153 1.00 90.81 266 ILE A C 1
ATOM 2121 O O . ILE A 1 266 ? -4.445 11.623 12.046 1.00 90.81 266 ILE A O 1
ATOM 2125 N N . SER A 1 267 ? -4.168 11.140 9.866 1.00 89.12 267 SER A N 1
ATOM 2126 C CA . SER A 1 267 ? -5.193 12.066 9.374 1.00 89.12 267 SER A CA 1
ATOM 2127 C C . SER A 1 267 ? -6.239 11.301 8.567 1.00 89.12 267 SER A C 1
ATOM 2129 O O . SER A 1 267 ? -5.889 10.571 7.640 1.00 89.12 267 SER A O 1
ATOM 2131 N N . LEU A 1 268 ? -7.523 11.476 8.879 1.00 88.94 268 LEU A N 1
ATOM 2132 C CA . LEU A 1 268 ? -8.616 11.049 8.009 1.00 88.94 268 LEU A CA 1
ATOM 2133 C C . LEU A 1 268 ? -8.903 12.188 7.038 1.00 88.94 268 LEU A C 1
ATOM 2135 O O . LEU A 1 268 ? -9.268 13.289 7.453 1.00 88.94 268 LEU A O 1
ATOM 2139 N N . VAL A 1 269 ? -8.714 11.937 5.749 1.00 88.25 269 VAL A N 1
ATOM 2140 C CA . VAL A 1 269 ? -8.809 12.965 4.715 1.00 88.25 269 VAL A CA 1
ATOM 2141 C C . VAL A 1 269 ? -9.772 12.553 3.621 1.00 88.25 269 VAL A C 1
ATOM 2143 O O . VAL A 1 269 ? -9.951 11.376 3.312 1.00 88.25 269 VAL A O 1
ATOM 2146 N N . THR A 1 270 ? -10.358 13.549 2.983 1.00 84.69 270 THR A N 1
ATOM 2147 C CA . THR A 1 270 ? -11.073 13.378 1.731 1.00 84.69 270 THR A CA 1
ATOM 2148 C C . THR A 1 270 ? -10.572 14.370 0.697 1.00 84.69 270 THR A C 1
ATOM 2150 O O . THR A 1 270 ? -10.092 15.447 1.043 1.00 84.69 270 THR A O 1
ATOM 2153 N N . TYR A 1 271 ? -10.668 14.012 -0.576 1.00 71.56 271 TYR A N 1
ATOM 2154 C CA . TYR A 1 271 ? -10.236 14.857 -1.678 1.00 71.56 271 TYR A CA 1
ATOM 2155 C C . TYR A 1 271 ? -11.452 15.412 -2.415 1.00 71.56 271 TYR A C 1
ATOM 2157 O O . TYR A 1 271 ? -12.231 14.669 -3.018 1.00 71.56 271 TYR A O 1
ATOM 2165 N N . GLY A 1 272 ? -11.622 16.731 -2.324 1.00 55.31 272 GLY A N 1
ATOM 2166 C CA . GLY A 1 272 ? -12.663 17.479 -3.021 1.00 55.31 272 GLY A CA 1
ATOM 2167 C C . GLY A 1 272 ? -12.116 18.219 -4.241 1.00 55.31 272 GLY A C 1
ATOM 2168 O O . GLY A 1 272 ? -10.932 18.562 -4.305 1.00 55.31 272 GLY A O 1
ATOM 2169 N N . ILE A 1 273 ? -12.999 18.471 -5.206 1.00 37.00 273 ILE A N 1
ATOM 2170 C CA . ILE A 1 273 ? -12.804 19.513 -6.215 1.00 37.00 273 ILE A CA 1
ATOM 2171 C C . ILE A 1 273 ? -13.561 20.726 -5.669 1.00 37.00 273 ILE A C 1
ATOM 2173 O O . ILE A 1 273 ? -14.779 20.640 -5.535 1.00 37.00 273 ILE A O 1
ATOM 2177 N N . ASP A 1 274 ? -12.840 21.789 -5.306 1.00 37.06 274 ASP A N 1
ATOM 2178 C CA . ASP A 1 274 ? -13.447 23.109 -5.065 1.00 37.06 274 ASP A CA 1
ATOM 2179 C C . ASP A 1 274 ? -14.029 23.673 -6.375 1.00 37.06 274 ASP A C 1
ATOM 2181 O O . ASP A 1 274 ? -13.350 23.542 -7.426 1.00 37.06 274 ASP A O 1
#

Radius of gyration: 21.8 Å; chains: 1; bounding box: 53×58×54 Å

Foldseek 3Di:
DLDPVCLVVDVVSVVVVVVVVVVLLVQVLVDPPNDDDDCPVPVVQQADWDWDADPVRDIDIDGSVVVVVVVVVVPDDDPPRDHPPDPPPDDPPPPPPPPPFDKDFLFKDFKDKAALAWDKDWQPPPPPDPPPPPCPDDDDPDDDDDDPDDPFPLDWKKKWFWDKDWPPPFFAKKWKFKQDDPDPDDDCVDLRTQDIDGVSVVVVVVVVCVVVVDTGTDMTTCVSSCVSVVHDSVNNNGMMMIINTQGDQDPNHGDSPRTIMMTRMMTIITTGDD

Secondary structure (DSSP, 8-state):
--SHHHHTTSTHHHHHHHHHHHHHHHHHHT-TT--PPPTTTTHHHHH-EEEEE-TTS-EEEEEHHHHHHHHHHS----TT-PPPS---SS--TTS-----PEEEEEEEEEEEEE-TT-EEEETT-S-S----------------PPP---------EEEEEES-EEGGG---EEEEEES----SS--TTSTTEEEEEEHHHHHHHHHHHHHHT----EEEE-HHHHHHTT--HHHHHT-EEEEEEEEEEETTEEE-TT--EEEEEEEEEEEE--

Sequence (274 aa):
MACPSKSAEDPLFWIHHANIDRLWQKWLNMGEGRADPDSIANAFWWNKTFKFYDSSGIVKIFKGKDVIKIADLLHVEYDDVPLPNVYPSKRDKKHPLSAAQKAIIVSDLNGVTIPSSGARMQFGQANSNTNQRRTIQSKIPQNSKPNPSKKDSVKNIYIEFENITIANNSSGTIEIYLNPEFVKQLNYENEHFLGILDLFTAQAINDHLKSNHEQSALKINITPVVNRLGLSFEDLKQSEIIFINRGENINGKENQSKLVVSIGKISLVTYGID